Protein AF-A0A0G4LQF0-F1 (afdb_monomer_lite)

Foldseek 3Di:
DDDPQDPQDPPPPCCVCVVVVHGSRDGDDDDDPCPPVVVVVVVVVVVPDDDDDQPPCCPPPDQFQEEEEEELQQDAQPVAQDDQDDPPAFADGRHYHDDDAHDPPGDGDPDDQGNNNVCCVVNVVVPHDYHYDYHLVCLLVLNPVRDPDQGQAYEYEFEGHGHPPHDDPDQATPSPRQSNQVSSVVRYQHYHYDYHYPDHHDDPCPPPND

Sequence (210 aa):
MANPGFGPTYNYPDIYLTGAGLDPNNPPPARDVRANHADIVRKVAAAGTVLLKNTNNVLPLGKPKNVGVFGNGAADVTQGLTYTGDDSGPWGPNIGALSVGGGSGAGRHTRLISPLFALRGRIEDYRGRVQYLLDNHMMVEDDFTSIYPTPEVCLVFLKTWSREGTDRLAFENDWNSTVVVENVARRCNNTIVVTHSGGVNTMPWADNEN

pLDDT: mean 89.37, std 14.5, range [34.75, 98.88]

Radius of gyration: 19.93 Å; chains: 1; bounding box: 43×36×69 Å

Structure (mmCIF, N/CA/C/O backbone):
data_AF-A0A0G4LQF0-F1
#
_entry.id   AF-A0A0G4LQF0-F1
#
loop_
_atom_site.group_PDB
_atom_site.id
_atom_site.type_symbol
_atom_site.label_atom_id
_atom_site.label_alt_id
_atom_site.label_comp_id
_atom_site.label_asym_id
_atom_site.label_entity_id
_atom_site.label_seq_id
_atom_site.pdbx_PDB_ins_code
_atom_site.Cartn_x
_atom_site.Cartn_y
_atom_site.Cartn_z
_atom_site.occupancy
_atom_site.B_iso_or_equiv
_atom_site.auth_seq_id
_atom_site.auth_comp_id
_atom_site.auth_asym_id
_atom_site.auth_atom_id
_atom_site.pdbx_PDB_model_num
ATOM 1 N N . MET A 1 1 ? -3.372 -1.943 -48.215 1.00 38.69 1 MET A N 1
ATOM 2 C CA . MET A 1 1 ? -3.516 -2.390 -46.814 1.00 38.69 1 MET A CA 1
ATOM 3 C C . MET A 1 1 ? -2.559 -1.552 -45.993 1.00 38.69 1 MET A C 1
ATOM 5 O O . MET A 1 1 ? -1.369 -1.588 -46.272 1.00 38.69 1 MET A O 1
ATOM 9 N N . ALA A 1 2 ? -3.082 -0.691 -45.123 1.00 34.75 2 ALA A N 1
ATOM 10 C CA . ALA A 1 2 ? -2.268 0.220 -44.328 1.00 34.75 2 ALA A CA 1
ATOM 11 C C . ALA A 1 2 ? -1.478 -0.580 -43.285 1.00 34.75 2 ALA A C 1
ATOM 13 O O . ALA A 1 2 ? -2.053 -1.401 -42.573 1.00 34.75 2 ALA A O 1
ATOM 14 N N . ASN A 1 3 ? -0.167 -0.353 -43.238 1.00 35.94 3 ASN A N 1
ATOM 15 C CA . ASN A 1 3 ? 0.700 -0.822 -42.167 1.00 35.94 3 ASN A CA 1
ATOM 16 C C . ASN A 1 3 ? 0.166 -0.204 -40.861 1.00 35.94 3 ASN A C 1
ATOM 18 O O . ASN A 1 3 ? 0.080 1.028 -40.811 1.00 35.94 3 ASN A O 1
ATOM 22 N N . PRO A 1 4 ? -0.270 -0.981 -39.851 1.00 40.09 4 PRO A N 1
ATOM 23 C CA . PRO A 1 4 ? -0.677 -0.406 -38.583 1.00 40.09 4 PRO A CA 1
ATOM 24 C C . PRO A 1 4 ? 0.613 0.029 -37.896 1.00 40.09 4 PRO A C 1
ATOM 26 O O . PRO A 1 4 ? 1.214 -0.735 -37.148 1.00 40.09 4 PRO A O 1
ATOM 29 N N . GLY A 1 5 ? 1.091 1.225 -38.246 1.00 37.81 5 GLY A N 1
ATOM 30 C CA . GLY A 1 5 ? 2.245 1.834 -37.612 1.00 37.81 5 GLY A CA 1
ATOM 31 C C . GLY A 1 5 ? 2.014 1.784 -36.112 1.00 37.81 5 GLY A C 1
ATOM 32 O O . GLY A 1 5 ? 1.022 2.327 -35.619 1.00 37.81 5 GLY A O 1
ATOM 33 N N . PHE A 1 6 ? 2.880 1.061 -35.408 1.00 48.69 6 PHE A N 1
ATOM 34 C CA . PHE A 1 6 ? 2.915 1.108 -33.961 1.00 48.69 6 PHE A CA 1
ATOM 35 C C . PHE A 1 6 ? 3.097 2.580 -33.591 1.00 48.69 6 PHE A C 1
ATOM 37 O O . PHE A 1 6 ? 4.053 3.218 -34.029 1.00 48.69 6 PHE A O 1
ATOM 44 N N . GLY A 1 7 ? 2.115 3.148 -32.886 1.00 41.84 7 GLY A N 1
ATOM 45 C CA . GLY A 1 7 ? 2.216 4.522 -32.408 1.00 41.84 7 GLY A CA 1
ATOM 46 C C . GLY A 1 7 ? 3.489 4.679 -31.569 1.00 41.84 7 GLY A C 1
ATOM 47 O O . GLY A 1 7 ? 3.908 3.699 -30.944 1.00 41.84 7 GLY A O 1
ATOM 48 N N . PRO A 1 8 ? 4.109 5.872 -31.556 1.00 43.38 8 PRO A N 1
ATOM 49 C CA . PRO A 1 8 ? 5.314 6.116 -30.773 1.00 43.38 8 PRO A CA 1
ATOM 50 C C . PRO A 1 8 ? 5.092 5.631 -29.340 1.00 43.38 8 PRO A C 1
ATOM 52 O O . PRO A 1 8 ? 4.067 5.937 -28.722 1.00 43.38 8 PRO A O 1
ATOM 55 N N . THR A 1 9 ? 6.020 4.825 -28.820 1.00 49.66 9 THR A N 1
ATOM 56 C CA . THR A 1 9 ? 5.981 4.427 -27.414 1.00 49.66 9 THR A CA 1
ATOM 57 C C . THR A 1 9 ? 5.997 5.701 -26.587 1.00 49.66 9 THR A C 1
ATOM 59 O O . THR A 1 9 ? 6.944 6.470 -26.713 1.00 49.66 9 THR A O 1
ATOM 62 N N . TYR A 1 10 ? 4.949 5.939 -25.791 1.00 48.50 10 TYR A N 1
ATOM 63 C CA . TYR A 1 10 ? 4.832 7.096 -24.900 1.00 48.50 10 TYR A CA 1
ATOM 64 C C . TYR A 1 10 ? 6.152 7.310 -24.142 1.00 48.50 10 TYR A C 1
ATOM 66 O O . TYR A 1 10 ? 6.434 6.571 -23.203 1.00 48.50 10 TYR A O 1
ATOM 74 N N . ASN A 1 11 ? 6.961 8.270 -24.610 1.00 47.56 11 ASN A N 1
ATOM 75 C CA . ASN A 1 11 ? 8.213 8.763 -24.032 1.00 47.56 11 ASN A CA 1
ATOM 76 C C . ASN A 1 11 ? 9.051 7.733 -23.250 1.00 47.56 11 ASN A C 1
ATOM 78 O O . ASN A 1 11 ? 9.521 8.036 -22.155 1.00 47.56 11 ASN A O 1
ATOM 82 N N . TYR A 1 12 ? 9.289 6.532 -23.791 1.00 51.41 12 TYR A N 1
ATOM 83 C CA . TYR A 1 12 ? 10.502 5.827 -23.377 1.00 51.41 12 TYR A CA 1
ATOM 84 C C . TYR A 1 12 ? 11.641 6.609 -24.009 1.00 51.41 12 TYR A C 1
ATOM 86 O O . TYR A 1 12 ? 11.638 6.717 -25.232 1.00 51.41 12 TYR A O 1
ATOM 94 N N . PRO A 1 13 ? 12.553 7.218 -23.235 1.00 55.75 13 PRO A N 1
ATOM 95 C CA . PRO A 1 13 ? 13.542 8.069 -23.857 1.00 55.75 13 PRO A CA 1
ATOM 96 C C . PRO A 1 13 ? 14.349 7.199 -24.813 1.00 55.75 13 PRO A C 1
ATOM 98 O O . PRO A 1 13 ? 14.885 6.162 -24.410 1.00 55.75 13 PRO A O 1
ATOM 101 N N . ASP A 1 14 ? 14.373 7.609 -26.081 1.00 60.25 14 ASP A N 1
ATOM 102 C CA . ASP A 1 14 ? 14.979 6.890 -27.203 1.00 60.25 14 ASP A CA 1
ATOM 103 C C . ASP A 1 14 ? 16.384 6.376 -26.867 1.00 60.25 14 ASP A C 1
ATOM 105 O O . ASP A 1 14 ? 16.800 5.332 -27.361 1.00 60.25 14 ASP A O 1
ATOM 109 N N . ILE A 1 15 ? 17.087 7.058 -25.957 1.00 60.59 15 ILE A N 1
ATOM 110 C CA . ILE A 1 15 ? 18.386 6.679 -25.392 1.00 60.59 15 ILE A CA 1
ATOM 111 C C . ILE A 1 15 ? 18.436 5.266 -24.784 1.00 60.59 15 ILE A C 1
ATOM 113 O O . ILE A 1 15 ? 19.453 4.591 -24.909 1.00 60.59 15 ILE A O 1
ATOM 117 N N . TYR A 1 16 ? 17.365 4.777 -24.150 1.00 64.00 16 TYR A N 1
ATOM 118 C CA . TYR A 1 16 ? 17.361 3.442 -23.540 1.00 64.00 16 TYR A CA 1
ATOM 119 C C . TYR A 1 16 ? 17.107 2.345 -24.570 1.00 64.00 16 TYR A C 1
ATOM 121 O O . TYR A 1 16 ? 17.689 1.267 -24.476 1.00 64.00 16 TYR A O 1
ATOM 129 N N . LEU A 1 17 ? 16.256 2.616 -25.564 1.00 64.88 17 LEU A N 1
ATOM 130 C CA . LEU A 1 17 ? 16.020 1.689 -26.671 1.00 64.88 17 LEU A CA 1
ATOM 131 C C . LEU A 1 17 ? 17.256 1.627 -27.573 1.00 64.88 17 LEU A C 1
ATOM 133 O O . LEU A 1 17 ? 17.779 0.540 -27.800 1.00 64.88 17 LEU A O 1
ATOM 137 N N . THR A 1 18 ? 17.804 2.775 -27.970 1.00 67.56 18 THR A N 1
ATOM 138 C CA . THR A 1 18 ? 19.055 2.852 -28.743 1.00 67.56 18 THR A CA 1
ATOM 139 C C . THR A 1 18 ? 20.252 2.280 -27.982 1.00 67.56 18 THR A C 1
ATOM 141 O O . THR A 1 18 ? 21.034 1.537 -28.570 1.00 67.56 18 THR A O 1
ATOM 144 N N . GLY A 1 19 ? 20.372 2.531 -26.673 1.00 67.88 19 GLY A N 1
ATOM 145 C CA . GLY A 1 19 ? 21.409 1.934 -25.823 1.00 67.88 19 GLY A CA 1
ATOM 146 C C . GLY A 1 19 ? 21.310 0.407 -25.718 1.00 67.88 19 GLY A C 1
ATOM 147 O O . GLY A 1 19 ? 22.324 -0.266 -25.554 1.00 67.88 19 GLY A O 1
ATOM 148 N N . ALA A 1 20 ? 20.107 -0.148 -25.886 1.00 70.44 20 ALA A N 1
ATOM 149 C CA . ALA A 1 20 ? 19.859 -1.585 -25.998 1.00 70.44 20 ALA A CA 1
ATOM 150 C C . ALA A 1 20 ? 19.936 -2.117 -27.448 1.00 70.44 20 ALA A C 1
ATOM 152 O O . ALA A 1 20 ? 19.632 -3.286 -27.685 1.00 70.44 20 ALA A O 1
ATOM 153 N N . GLY A 1 21 ? 20.322 -1.283 -28.423 1.00 75.81 21 GLY A N 1
ATOM 154 C CA . GLY A 1 21 ? 20.402 -1.642 -29.843 1.00 75.81 21 GLY A CA 1
ATOM 155 C C . GLY A 1 21 ? 19.047 -1.770 -30.553 1.00 75.81 21 GLY A C 1
ATOM 156 O O . GLY A 1 21 ? 18.966 -2.425 -31.591 1.00 75.81 21 GLY A O 1
ATOM 157 N N . LEU A 1 22 ? 17.983 -1.185 -30.000 1.00 78.19 22 LEU A N 1
ATOM 158 C CA . LEU A 1 22 ? 16.622 -1.209 -30.543 1.00 78.19 22 LEU A CA 1
ATOM 159 C C . LEU A 1 22 ? 16.281 0.109 -31.251 1.00 78.19 22 LEU A C 1
ATOM 161 O O . LEU A 1 22 ? 16.673 1.182 -30.796 1.00 78.19 22 LEU A O 1
ATOM 165 N N . ASP A 1 23 ? 15.509 0.022 -32.339 1.00 78.81 23 ASP A N 1
ATOM 166 C CA . ASP A 1 23 ? 14.939 1.184 -33.033 1.00 78.81 23 ASP A CA 1
ATOM 167 C C . ASP A 1 23 ? 13.714 1.710 -32.256 1.00 78.81 23 ASP A C 1
ATOM 169 O O . ASP A 1 23 ? 12.708 0.996 -32.165 1.00 78.81 23 ASP A O 1
ATOM 173 N N . PRO A 1 24 ? 13.751 2.940 -31.710 1.00 73.69 24 PRO A N 1
ATOM 174 C CA . PRO A 1 24 ? 12.618 3.522 -30.990 1.00 73.69 24 PRO A CA 1
ATOM 175 C C . PRO A 1 24 ? 11.373 3.733 -31.858 1.00 73.69 24 PRO A C 1
ATOM 177 O O . PRO A 1 24 ? 10.254 3.717 -31.348 1.00 73.69 24 PRO A O 1
ATOM 180 N N . ASN A 1 25 ? 11.552 3.894 -33.173 1.00 76.31 25 ASN A N 1
ATOM 181 C CA . ASN A 1 25 ? 10.458 4.101 -34.122 1.00 76.31 25 ASN A CA 1
ATOM 182 C C . ASN A 1 25 ? 9.864 2.782 -34.632 1.00 76.31 25 ASN A C 1
ATOM 184 O O . ASN A 1 25 ? 8.800 2.781 -35.252 1.00 76.31 25 ASN A O 1
ATOM 188 N N . ASN A 1 26 ? 10.541 1.661 -34.382 1.00 77.88 26 ASN A N 1
ATOM 189 C CA . ASN A 1 26 ? 10.093 0.330 -34.767 1.00 77.88 26 ASN A CA 1
ATOM 190 C C . ASN A 1 26 ? 10.459 -0.701 -33.685 1.00 77.88 26 ASN A C 1
ATOM 192 O O . ASN A 1 26 ? 11.272 -1.603 -33.925 1.00 77.88 26 ASN A O 1
ATOM 196 N N . PRO A 1 27 ? 9.890 -0.570 -32.472 1.00 73.06 27 PRO A N 1
ATOM 197 C CA . PRO A 1 27 ? 10.200 -1.484 -31.389 1.00 73.06 27 PRO A CA 1
ATOM 198 C C . PRO A 1 27 ? 9.724 -2.902 -31.742 1.00 73.06 27 PRO A C 1
ATOM 200 O O . PRO A 1 27 ? 8.656 -3.069 -32.344 1.00 73.06 27 PRO A O 1
ATOM 203 N N . PRO A 1 28 ? 10.474 -3.951 -31.355 1.00 74.44 28 PRO A N 1
ATOM 204 C CA . PRO A 1 28 ? 10.036 -5.319 -31.580 1.00 74.44 28 PRO A CA 1
ATOM 205 C C . PRO A 1 28 ? 8.699 -5.576 -30.865 1.00 74.44 28 PRO A C 1
ATOM 207 O O . PRO A 1 28 ? 8.466 -5.051 -29.770 1.00 74.44 28 PRO A O 1
ATOM 210 N N . PRO A 1 29 ? 7.814 -6.408 -31.443 1.00 78.62 29 PRO A N 1
ATOM 211 C CA . PRO A 1 29 ? 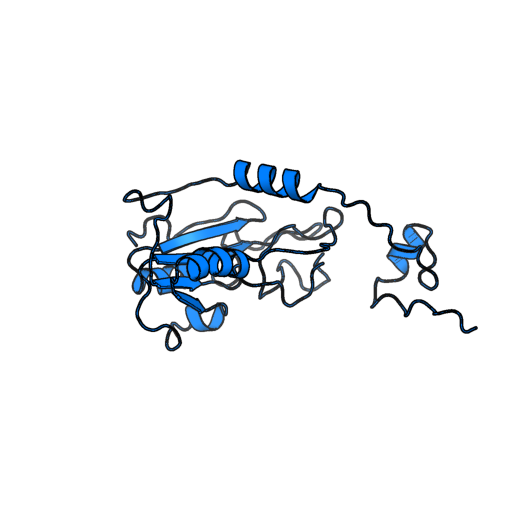6.527 -6.701 -30.834 1.00 78.62 29 PRO A CA 1
ATOM 212 C C . PRO A 1 29 ? 6.714 -7.387 -29.476 1.00 78.62 29 PRO A C 1
ATOM 214 O O . PRO A 1 29 ? 7.536 -8.295 -29.320 1.00 78.62 29 PRO A O 1
ATOM 217 N N . ALA A 1 30 ? 5.912 -6.983 -28.490 1.00 79.12 30 ALA A N 1
ATOM 218 C CA . ALA A 1 30 ? 5.914 -7.621 -27.181 1.00 79.12 30 ALA A CA 1
ATOM 219 C C . ALA A 1 30 ? 5.429 -9.077 -27.298 1.00 79.12 30 ALA A C 1
ATOM 221 O O . ALA A 1 30 ? 4.304 -9.338 -27.726 1.00 79.12 30 ALA A O 1
ATOM 222 N N . ARG A 1 31 ? 6.272 -10.034 -26.894 1.00 88.19 31 ARG A N 1
ATOM 223 C CA . ARG A 1 31 ? 5.914 -11.456 -26.816 1.00 88.19 31 ARG A CA 1
ATOM 224 C C . ARG A 1 31 ? 5.427 -11.795 -25.412 1.00 88.19 31 ARG A C 1
ATOM 226 O O . ARG A 1 31 ? 6.121 -11.526 -24.434 1.00 88.19 31 ARG A O 1
ATOM 233 N N . ASP A 1 32 ? 4.267 -12.437 -25.313 1.00 90.38 32 ASP A N 1
ATOM 234 C CA . ASP A 1 32 ? 3.780 -12.933 -24.028 1.00 90.38 32 ASP A CA 1
ATOM 235 C C . ASP A 1 32 ? 4.597 -14.151 -23.568 1.00 90.38 32 ASP A C 1
ATOM 237 O O . ASP A 1 32 ? 4.596 -15.201 -24.211 1.00 90.38 32 ASP A O 1
ATOM 241 N N . VAL A 1 33 ? 5.305 -13.990 -22.449 1.00 93.81 33 VAL A N 1
ATOM 242 C CA . VAL A 1 33 ? 6.140 -15.020 -21.807 1.00 93.81 33 VAL A CA 1
ATOM 243 C C . VAL A 1 33 ? 5.679 -15.333 -20.379 1.00 93.81 33 VAL A C 1
ATOM 245 O O . VAL A 1 33 ? 6.428 -15.897 -19.584 1.00 93.81 33 VAL A O 1
ATOM 248 N N . ARG A 1 34 ? 4.459 -14.927 -20.010 1.00 93.62 34 ARG A N 1
ATOM 249 C CA . ARG A 1 34 ? 4.001 -14.962 -18.612 1.00 93.62 34 ARG A CA 1
ATOM 250 C C . ARG A 1 34 ? 3.604 -16.349 -18.123 1.00 93.62 34 ARG A C 1
ATOM 252 O O . ARG A 1 34 ? 3.726 -16.596 -16.926 1.00 93.62 34 ARG A O 1
ATOM 259 N N . ALA A 1 35 ? 3.120 -17.218 -19.015 1.00 96.12 35 ALA A N 1
ATOM 260 C CA . ALA A 1 35 ? 2.589 -18.543 -18.678 1.00 96.12 35 ALA A CA 1
ATOM 261 C C . ALA A 1 35 ? 1.777 -18.512 -17.358 1.00 96.12 35 ALA A C 1
ATOM 263 O O . ALA A 1 35 ? 0.898 -17.666 -17.197 1.00 96.12 35 ALA A O 1
ATOM 264 N N . ASN A 1 36 ? 2.096 -19.379 -16.396 1.00 96.81 36 ASN A N 1
ATOM 265 C CA . ASN A 1 36 ? 1.508 -19.405 -15.054 1.00 96.81 36 ASN A CA 1
ATOM 266 C C . ASN A 1 36 ? 2.428 -18.802 -13.970 1.00 96.81 36 ASN A C 1
ATOM 268 O O . ASN A 1 36 ? 2.294 -19.127 -12.790 1.00 96.81 36 ASN A O 1
ATOM 272 N N . HIS A 1 37 ? 3.354 -17.900 -14.323 1.00 97.19 37 HIS A N 1
ATOM 273 C CA . HIS A 1 37 ? 4.294 -17.309 -13.356 1.00 97.19 37 HIS A CA 1
ATOM 274 C C . HIS A 1 37 ? 3.601 -16.517 -12.228 1.00 97.19 37 HIS A C 1
ATOM 276 O O . HIS A 1 37 ? 4.182 -16.321 -11.162 1.00 97.19 37 HIS A O 1
ATOM 282 N N . ALA A 1 38 ? 2.341 -16.107 -12.410 1.00 96.56 38 ALA A N 1
ATOM 283 C CA . ALA A 1 38 ? 1.545 -15.491 -11.349 1.00 96.56 38 ALA A CA 1
ATOM 284 C C . ALA A 1 38 ? 1.395 -16.400 -10.110 1.00 96.56 38 ALA A C 1
ATOM 286 O O . ALA A 1 38 ? 1.380 -15.898 -8.984 1.00 96.56 38 ALA A O 1
ATOM 287 N N . ASP A 1 39 ? 1.352 -17.725 -10.295 1.00 97.50 39 ASP A N 1
ATOM 288 C CA . ASP A 1 39 ? 1.186 -18.684 -9.199 1.00 97.50 39 ASP A CA 1
ATOM 289 C C . ASP A 1 39 ? 2.404 -18.692 -8.272 1.00 97.50 39 ASP A C 1
ATOM 291 O O . ASP A 1 39 ? 2.263 -18.675 -7.046 1.00 97.50 39 ASP A O 1
ATOM 295 N N . ILE A 1 40 ? 3.613 -18.696 -8.844 1.00 97.75 40 ILE A N 1
ATOM 296 C CA . ILE A 1 40 ? 4.847 -18.669 -8.053 1.00 97.75 40 ILE A CA 1
ATOM 297 C C . ILE A 1 40 ? 5.052 -17.302 -7.398 1.00 97.75 40 ILE A C 1
ATOM 299 O O . ILE A 1 40 ? 5.379 -17.254 -6.215 1.00 97.75 40 ILE A O 1
ATOM 303 N N . VAL A 1 41 ? 4.755 -16.203 -8.104 1.00 96.62 41 VAL A N 1
ATOM 304 C CA . VAL A 1 41 ? 4.800 -14.844 -7.536 1.00 96.62 41 VAL A CA 1
ATOM 305 C C . VAL A 1 41 ? 3.892 -14.748 -6.310 1.00 96.62 41 VAL A C 1
ATOM 307 O O . VAL A 1 41 ? 4.319 -14.277 -5.256 1.00 96.62 41 VAL A O 1
ATOM 310 N N . ARG A 1 42 ? 2.657 -15.264 -6.398 1.00 97.19 42 ARG A N 1
ATOM 311 C CA . ARG A 1 42 ? 1.715 -15.250 -5.273 1.00 97.19 42 ARG A CA 1
ATOM 312 C C . ARG A 1 42 ? 2.206 -16.081 -4.088 1.00 97.19 42 ARG A C 1
ATOM 314 O O . ARG A 1 42 ? 2.060 -15.632 -2.950 1.00 97.19 42 ARG A O 1
ATOM 321 N N . LYS A 1 43 ? 2.771 -17.267 -4.344 1.00 98.25 43 LYS A N 1
ATOM 322 C CA . LYS A 1 43 ? 3.320 -18.159 -3.306 1.00 98.25 43 LYS A CA 1
ATOM 323 C C . LYS A 1 43 ? 4.506 -17.525 -2.582 1.00 98.25 43 LYS A C 1
ATOM 325 O O . LYS A 1 43 ? 4.518 -17.517 -1.356 1.00 98.25 43 LYS A O 1
ATOM 330 N N . VAL A 1 44 ? 5.457 -16.957 -3.325 1.00 97.94 44 VAL A N 1
ATOM 331 C CA . VAL A 1 44 ? 6.637 -16.291 -2.751 1.00 97.94 44 VAL A CA 1
ATOM 332 C C . VAL A 1 44 ? 6.222 -15.069 -1.933 1.00 97.94 44 VAL A C 1
ATOM 334 O O . VAL A 1 44 ? 6.655 -14.937 -0.794 1.00 97.94 44 VAL A O 1
ATOM 337 N N . ALA A 1 45 ? 5.321 -14.227 -2.449 1.00 96.12 45 ALA A N 1
ATOM 338 C CA . ALA A 1 45 ? 4.833 -13.059 -1.714 1.00 96.12 45 ALA A CA 1
ATOM 339 C C . ALA A 1 45 ? 4.113 -13.442 -0.406 1.00 96.12 45 ALA A C 1
ATOM 341 O O . ALA A 1 45 ? 4.321 -12.810 0.628 1.00 96.12 45 ALA A O 1
ATOM 342 N N . ALA A 1 46 ? 3.292 -14.499 -0.430 1.00 97.25 46 ALA A N 1
ATOM 343 C CA . ALA A 1 46 ? 2.632 -15.002 0.774 1.00 97.25 46 ALA A CA 1
ATOM 344 C C . ALA A 1 46 ? 3.638 -15.542 1.806 1.00 97.25 46 ALA A C 1
ATOM 346 O O . ALA A 1 46 ? 3.492 -15.258 2.989 1.00 97.25 46 ALA A O 1
ATOM 347 N N . ALA A 1 47 ? 4.661 -16.279 1.362 1.00 98.12 47 ALA A N 1
ATOM 348 C CA . ALA A 1 47 ? 5.690 -16.837 2.240 1.00 98.12 47 ALA A CA 1
ATOM 349 C C . ALA A 1 47 ? 6.676 -15.784 2.780 1.00 98.12 47 ALA A C 1
ATOM 351 O O . ALA A 1 47 ? 7.244 -15.978 3.848 1.00 98.12 47 ALA A O 1
ATOM 352 N N . GLY A 1 48 ? 6.884 -14.683 2.051 1.00 96.75 48 GLY A N 1
ATOM 353 C CA . GLY A 1 48 ? 7.785 -13.595 2.439 1.00 96.75 48 GLY A CA 1
ATOM 354 C C . GLY A 1 48 ? 7.153 -12.516 3.323 1.00 96.75 48 GLY A C 1
ATOM 355 O O . GLY A 1 48 ? 7.859 -11.621 3.777 1.00 96.75 48 GLY A O 1
ATOM 356 N N . THR A 1 49 ? 5.840 -12.567 3.567 1.00 97.31 49 THR A N 1
ATOM 357 C CA . THR A 1 49 ? 5.170 -11.609 4.459 1.00 97.31 49 THR A CA 1
ATOM 358 C C . THR A 1 49 ? 5.486 -11.944 5.917 1.00 97.31 49 THR A C 1
ATOM 360 O O . THR A 1 49 ? 5.322 -13.087 6.340 1.00 97.31 49 THR A O 1
ATOM 363 N N . VAL A 1 50 ? 5.902 -10.946 6.701 1.00 97.56 50 VAL A N 1
ATOM 364 C CA . VAL A 1 50 ? 6.312 -11.123 8.103 1.00 97.56 50 VAL A CA 1
ATOM 365 C C . VAL A 1 50 ? 5.285 -10.494 9.043 1.00 97.56 50 VAL A C 1
ATOM 367 O O . VAL A 1 50 ? 4.934 -9.326 8.896 1.00 97.56 50 VAL A O 1
ATOM 370 N N . LEU A 1 51 ? 4.822 -11.263 10.032 1.00 98.12 51 LEU A N 1
ATOM 371 C CA . LEU A 1 51 ? 3.948 -10.780 11.102 1.00 98.12 51 LEU A CA 1
ATOM 372 C C . LEU A 1 51 ? 4.794 -10.333 12.300 1.00 98.12 51 LEU A C 1
ATOM 374 O O . LEU A 1 51 ? 5.401 -11.169 12.963 1.00 98.12 51 LEU A O 1
ATOM 378 N N . LEU A 1 52 ? 4.827 -9.025 12.569 1.00 97.44 52 LEU A N 1
ATOM 379 C CA . LEU A 1 52 ? 5.652 -8.446 13.640 1.00 97.44 52 LEU A CA 1
ATOM 380 C C . LEU A 1 52 ? 4.928 -8.369 14.992 1.00 97.44 52 LEU A C 1
ATOM 382 O O . LEU A 1 52 ? 5.531 -8.640 16.026 1.00 97.44 52 LEU A O 1
ATOM 386 N N . LYS A 1 53 ? 3.636 -8.018 14.993 1.00 97.25 53 LYS A N 1
ATOM 387 C CA . LYS A 1 53 ? 2.798 -7.879 16.195 1.00 97.25 53 LYS A CA 1
ATOM 388 C C . LYS A 1 53 ? 1.409 -8.452 15.916 1.00 97.25 53 LYS A C 1
ATOM 390 O O . LYS A 1 53 ? 0.856 -8.235 14.841 1.00 97.25 53 LYS A O 1
ATOM 395 N N . ASN A 1 54 ? 0.852 -9.183 16.880 1.00 97.12 54 ASN A N 1
ATOM 396 C CA . ASN A 1 54 ? -0.524 -9.686 16.840 1.00 97.12 54 ASN A CA 1
ATOM 397 C C . ASN A 1 54 ? -1.087 -9.762 18.262 1.00 97.12 54 ASN A C 1
ATOM 399 O O . ASN A 1 54 ? -1.002 -10.795 18.926 1.00 97.12 54 ASN A O 1
ATOM 403 N N . THR A 1 55 ? -1.620 -8.645 18.746 1.00 94.81 55 THR A N 1
ATOM 404 C CA . THR A 1 55 ? -2.276 -8.583 20.056 1.00 94.81 55 THR A CA 1
ATOM 405 C C . THR A 1 55 ? -3.703 -9.120 19.942 1.00 94.81 55 THR A C 1
ATOM 407 O O . THR A 1 55 ? -4.336 -8.993 18.897 1.00 94.81 55 THR A O 1
ATOM 410 N N . ASN A 1 56 ? -4.219 -9.746 21.004 1.00 92.06 56 ASN A N 1
ATOM 411 C CA . ASN A 1 56 ? -5.597 -10.256 21.082 1.00 92.06 56 ASN A CA 1
ATOM 412 C C . ASN A 1 56 ? -5.997 -11.269 19.989 1.00 92.06 56 ASN A C 1
ATOM 414 O O . ASN A 1 56 ? -7.184 -11.517 19.795 1.00 92.06 56 ASN A O 1
ATOM 418 N N . ASN A 1 57 ? -5.028 -11.885 19.301 1.00 94.25 57 ASN A N 1
ATOM 419 C CA . ASN A 1 57 ? -5.264 -12.830 18.202 1.00 94.25 57 ASN A CA 1
ATOM 420 C C . ASN A 1 57 ? -6.187 -12.268 17.104 1.00 94.25 57 ASN A C 1
ATOM 422 O O . ASN A 1 57 ? -7.020 -12.990 16.556 1.00 94.25 57 ASN A O 1
ATOM 426 N N . VAL A 1 58 ? -6.043 -10.978 16.782 1.00 93.94 58 VAL A N 1
ATOM 427 C CA . VAL A 1 58 ? -6.812 -10.313 15.715 1.00 93.94 58 VAL A CA 1
ATOM 428 C C . VAL A 1 58 ? -6.597 -11.000 14.364 1.00 93.94 58 VAL A C 1
ATOM 430 O O . VAL A 1 58 ? -7.529 -11.120 13.564 1.00 93.94 58 VAL A O 1
ATOM 433 N N . LEU A 1 59 ? -5.367 -11.452 14.103 1.00 96.62 59 LEU A N 1
ATOM 434 C CA . LEU A 1 59 ? -5.031 -12.252 12.931 1.00 96.62 59 LEU A CA 1
ATOM 435 C C . LEU A 1 59 ? -4.969 -13.751 13.279 1.00 96.62 59 LEU A C 1
ATOM 437 O O . LEU A 1 59 ? -4.382 -14.101 14.308 1.00 96.62 59 LEU A O 1
ATOM 441 N N . PRO A 1 60 ? -5.496 -14.643 12.411 1.00 96.81 60 PRO A N 1
ATOM 442 C CA . PRO A 1 60 ? -6.112 -14.364 11.107 1.00 96.81 60 PRO A CA 1
ATOM 443 C C . PRO A 1 60 ? -7.498 -13.710 11.217 1.00 96.81 60 PRO A C 1
ATOM 445 O O . PRO A 1 60 ? -8.281 -14.035 12.104 1.00 96.81 60 PRO A O 1
ATOM 448 N N . LEU A 1 61 ? -7.826 -12.831 10.262 1.00 95.56 61 LEU A N 1
ATOM 449 C CA . LEU A 1 61 ? -9.140 -12.187 10.220 1.00 95.56 61 LEU A CA 1
ATOM 450 C C . LEU A 1 61 ? -10.261 -13.222 10.073 1.00 95.56 61 LEU A C 1
ATOM 452 O O . LEU A 1 61 ? -10.204 -14.098 9.207 1.00 95.56 61 LEU A O 1
ATOM 456 N N . GLY A 1 62 ? -11.310 -13.062 10.883 1.00 94.50 62 GLY A N 1
ATOM 457 C CA . GLY A 1 62 ? -12.568 -13.790 10.742 1.00 94.50 62 GLY A CA 1
ATOM 458 C C . GLY A 1 62 ? -13.379 -13.320 9.525 1.00 94.50 62 GLY A C 1
ATOM 459 O O . GLY A 1 62 ? -12.907 -13.314 8.389 1.00 94.50 62 GLY A O 1
ATOM 460 N N . LYS A 1 63 ? -14.637 -12.926 9.748 1.00 96.94 63 LYS A N 1
ATOM 461 C CA . LYS A 1 63 ? -15.519 -12.365 8.705 1.00 96.94 63 LYS A CA 1
ATOM 462 C C . LYS A 1 63 ? -16.152 -11.041 9.162 1.00 96.94 63 LYS A C 1
ATOM 464 O O . LYS A 1 63 ? -17.383 -10.990 9.268 1.00 96.94 63 LYS A O 1
ATOM 469 N N . PRO A 1 64 ? -15.335 -10.017 9.480 1.00 97.00 64 PRO A N 1
ATOM 470 C CA . PRO A 1 64 ? -15.840 -8.722 9.935 1.00 97.00 64 PRO A CA 1
ATOM 471 C C . PRO A 1 64 ? -16.813 -8.130 8.915 1.00 97.00 64 PRO A C 1
ATOM 473 O O . PRO A 1 64 ? -16.582 -8.211 7.709 1.00 97.00 64 PRO A O 1
ATOM 476 N N . LYS A 1 65 ? -17.927 -7.560 9.374 1.00 97.81 65 LYS A N 1
ATOM 477 C CA . LYS A 1 65 ? -18.979 -7.052 8.479 1.00 97.81 65 LYS A CA 1
ATOM 478 C C . LYS A 1 65 ? -18.743 -5.622 8.035 1.00 97.81 65 LYS A C 1
ATOM 480 O O . LYS A 1 65 ? -19.281 -5.240 6.998 1.00 97.81 65 LYS A O 1
ATOM 485 N N . ASN A 1 66 ? -17.922 -4.867 8.753 1.00 98.06 66 ASN A N 1
ATOM 486 C CA . ASN A 1 66 ? -17.536 -3.514 8.386 1.00 98.06 66 ASN A CA 1
ATOM 487 C C . ASN A 1 66 ? -16.021 -3.339 8.520 1.00 98.06 66 ASN A C 1
ATOM 489 O O . ASN A 1 66 ? -15.494 -3.347 9.629 1.00 98.06 66 ASN A O 1
ATOM 493 N N . VAL A 1 67 ? -15.325 -3.178 7.398 1.00 98.62 67 VAL A N 1
ATOM 494 C CA . VAL A 1 67 ? -13.864 -3.056 7.349 1.00 98.62 67 VAL A CA 1
ATOM 495 C C . VAL A 1 67 ? -13.476 -1.708 6.761 1.00 98.62 67 VAL A C 1
ATOM 497 O O . VAL A 1 67 ? -13.984 -1.317 5.713 1.00 98.62 67 VAL A O 1
ATOM 500 N N . GLY A 1 68 ? -12.563 -1.009 7.427 1.00 98.62 68 GLY A N 1
ATOM 501 C CA . GLY A 1 68 ? -11.966 0.226 6.941 1.00 98.62 68 GLY A CA 1
ATOM 502 C C . GLY A 1 68 ? -10.605 -0.049 6.321 1.00 98.62 68 GLY A C 1
ATOM 503 O O . GLY A 1 68 ? -9.807 -0.787 6.892 1.00 98.62 68 GLY A O 1
ATOM 504 N N . VAL A 1 69 ? -10.334 0.536 5.160 1.00 98.81 69 VAL A N 1
ATOM 505 C CA . VAL A 1 69 ? -9.041 0.462 4.479 1.00 98.81 69 VAL A CA 1
ATOM 506 C C . VAL A 1 69 ? -8.491 1.870 4.321 1.00 98.81 69 VAL A C 1
ATOM 508 O O . VAL A 1 69 ? -9.071 2.711 3.639 1.00 98.81 69 VAL A O 1
ATOM 511 N N . PHE A 1 70 ? -7.364 2.124 4.962 1.00 98.88 70 PHE A N 1
ATOM 512 C CA . PHE A 1 70 ? -6.765 3.440 5.087 1.00 98.88 70 PHE A CA 1
ATOM 513 C C . PHE A 1 70 ? -5.375 3.454 4.469 1.00 98.88 70 PHE A C 1
ATOM 515 O O . PHE A 1 70 ? -4.695 2.429 4.397 1.00 98.88 70 PHE A O 1
ATOM 522 N N . GLY A 1 71 ? -4.939 4.638 4.065 1.00 98.56 71 GLY A N 1
ATOM 523 C CA . GLY A 1 71 ? -3.586 4.870 3.581 1.00 98.56 71 GLY A CA 1
ATOM 524 C C . GLY A 1 71 ? -3.470 4.812 2.063 1.00 98.56 71 GLY A C 1
ATOM 525 O O . GLY A 1 71 ? -4.012 3.934 1.383 1.00 98.56 71 GLY A O 1
ATOM 526 N N . ASN A 1 72 ? -2.681 5.735 1.524 1.00 97.69 72 ASN A N 1
ATOM 527 C CA . ASN A 1 72 ? -2.413 5.850 0.095 1.00 97.69 72 ASN A CA 1
ATOM 528 C C . ASN A 1 72 ? -1.678 4.637 -0.506 1.00 97.69 72 ASN A C 1
ATOM 530 O O . ASN A 1 72 ? -1.580 4.518 -1.729 1.00 97.69 72 ASN A O 1
ATOM 534 N N . GLY A 1 73 ? -1.145 3.735 0.324 1.00 97.38 73 GLY A N 1
ATOM 535 C CA . GLY A 1 73 ? -0.535 2.470 -0.086 1.00 97.38 73 GLY A CA 1
ATOM 536 C C . GLY A 1 73 ? -1.537 1.366 -0.437 1.00 97.38 73 GLY A C 1
ATOM 537 O O . GLY A 1 73 ? -1.123 0.323 -0.940 1.00 97.38 73 GLY A O 1
ATOM 538 N N . ALA A 1 74 ? -2.835 1.554 -0.175 1.00 98.56 74 ALA A N 1
ATOM 539 C CA . ALA A 1 74 ? -3.839 0.514 -0.404 1.00 98.56 74 ALA A CA 1
ATOM 540 C C . ALA A 1 74 ? -4.400 0.489 -1.833 1.00 98.56 74 ALA A C 1
ATOM 542 O O . ALA A 1 74 ? -4.986 -0.516 -2.230 1.00 98.56 74 ALA A O 1
ATOM 543 N N . ALA A 1 75 ? -4.277 1.588 -2.579 1.00 97.44 75 ALA A N 1
ATOM 544 C CA . ALA A 1 75 ? -4.940 1.791 -3.866 1.00 97.44 75 ALA A CA 1
ATOM 545 C C . ALA A 1 75 ? -4.178 1.177 -5.053 1.00 97.44 75 ALA A C 1
ATOM 547 O O . ALA A 1 75 ? -3.009 0.795 -4.939 1.00 97.44 75 ALA A O 1
ATOM 548 N N . ASP A 1 76 ? -4.823 1.143 -6.221 1.00 95.88 76 ASP A N 1
ATOM 549 C CA . ASP A 1 76 ? -4.108 0.986 -7.489 1.00 95.88 76 ASP A CA 1
ATOM 550 C C . ASP A 1 76 ? -3.207 2.208 -7.729 1.00 95.88 76 ASP A C 1
ATOM 552 O O . ASP A 1 76 ? -3.533 3.331 -7.340 1.00 95.88 76 ASP A O 1
ATOM 556 N N . VAL A 1 77 ? -2.049 1.983 -8.352 1.00 92.00 77 VAL A N 1
ATOM 557 C CA . VAL A 1 77 ? -1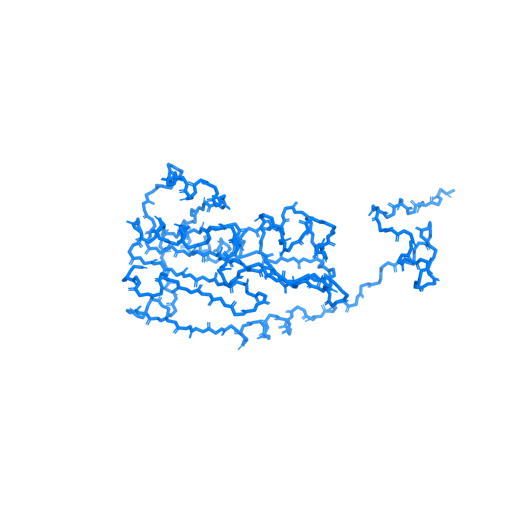.085 3.051 -8.636 1.00 92.00 77 VAL A CA 1
ATOM 558 C C . VAL A 1 77 ? -1.625 4.012 -9.689 1.00 92.00 77 VAL A C 1
ATOM 560 O O . VAL A 1 77 ? -1.946 3.617 -10.809 1.00 92.00 77 VAL A O 1
ATOM 563 N N . THR A 1 78 ? -1.715 5.295 -9.339 1.00 92.06 78 THR A N 1
ATOM 564 C CA . THR A 1 78 ? -2.320 6.317 -10.210 1.00 92.06 78 THR A CA 1
ATOM 565 C C . THR A 1 78 ? -1.352 6.874 -11.251 1.00 92.06 78 THR A C 1
ATOM 567 O O . THR A 1 78 ? -1.784 7.455 -12.240 1.00 92.06 78 THR A O 1
ATOM 570 N N . GLN A 1 79 ? -0.048 6.659 -11.064 1.00 87.56 79 GLN A N 1
ATOM 571 C CA . GLN A 1 79 ? 1.015 7.112 -11.970 1.00 87.56 79 GLN A CA 1
ATOM 572 C C . GLN A 1 79 ? 1.441 6.045 -12.995 1.00 87.56 79 GLN A C 1
ATOM 574 O O . GLN A 1 79 ? 2.420 6.222 -13.712 1.00 87.56 79 GLN A O 1
ATOM 579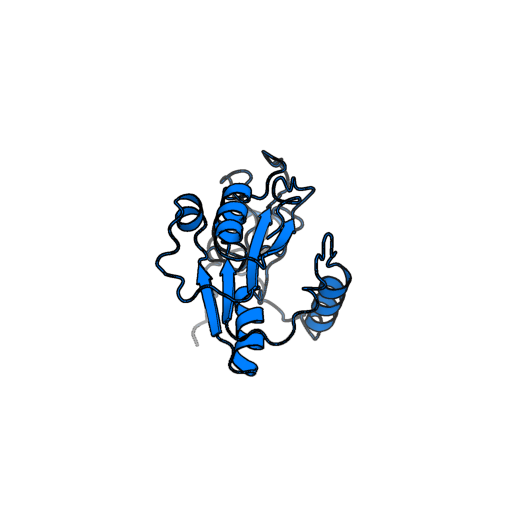 N N . GLY A 1 80 ? 0.689 4.944 -13.092 1.00 85.06 80 GLY A N 1
ATOM 580 C CA . GLY A 1 80 ? 0.920 3.876 -14.062 1.00 85.06 80 GLY A CA 1
ATOM 581 C C . GLY A 1 80 ? 1.630 2.648 -13.489 1.00 85.06 80 GLY A C 1
ATOM 582 O O . GLY A 1 80 ? 2.290 2.681 -12.456 1.00 85.06 80 GLY A O 1
ATOM 583 N N . LEU A 1 81 ? 1.485 1.523 -14.195 1.00 85.62 81 LEU A N 1
ATOM 584 C CA . LEU A 1 81 ? 1.967 0.194 -13.782 1.00 85.62 81 LEU A CA 1
ATOM 585 C C . LEU A 1 81 ? 3.496 0.029 -13.803 1.00 85.62 81 LEU A C 1
ATOM 587 O O . LEU A 1 81 ? 4.024 -1.039 -13.480 1.00 85.62 81 LEU A O 1
ATOM 591 N N . THR A 1 82 ? 4.210 1.062 -14.234 1.00 80.75 82 THR A N 1
ATOM 592 C CA . THR A 1 82 ? 5.666 1.131 -14.209 1.00 80.75 82 THR A CA 1
ATOM 593 C C . THR A 1 82 ? 6.046 2.494 -13.670 1.00 80.75 82 THR A C 1
ATOM 595 O O . THR A 1 82 ? 5.792 3.501 -14.322 1.00 80.75 82 THR A O 1
ATOM 598 N N . TYR A 1 83 ? 6.668 2.502 -12.498 1.00 80.12 83 TYR A N 1
ATOM 599 C CA . TYR A 1 83 ? 7.264 3.690 -11.913 1.00 80.12 83 TYR A CA 1
ATOM 600 C C . TYR A 1 83 ? 8.687 3.336 -11.495 1.00 80.12 83 TYR A C 1
ATOM 602 O O . TYR A 1 83 ? 8.893 2.586 -10.544 1.00 80.12 83 TYR A O 1
ATOM 610 N N . THR A 1 84 ? 9.670 3.821 -12.250 1.00 78.12 84 THR A N 1
ATOM 611 C CA . THR A 1 84 ? 11.097 3.569 -11.989 1.00 78.12 84 THR A CA 1
ATOM 612 C C . THR A 1 84 ? 11.772 4.731 -11.268 1.00 78.12 84 THR A C 1
ATOM 614 O O . THR A 1 84 ? 12.953 4.630 -10.940 1.00 78.12 84 THR A O 1
ATOM 617 N N . GLY A 1 85 ? 11.025 5.809 -11.010 1.00 71.94 85 GLY A N 1
ATOM 618 C CA . GLY A 1 85 ? 11.569 7.103 -10.626 1.00 71.94 85 GLY A CA 1
ATOM 619 C C . GLY A 1 85 ? 12.021 7.932 -11.820 1.00 71.94 85 GLY A C 1
ATOM 620 O O . GLY A 1 85 ? 12.519 7.387 -12.803 1.00 71.94 85 GLY A O 1
ATOM 621 N N . ASP A 1 86 ? 11.882 9.243 -11.693 1.00 65.44 86 ASP A N 1
ATOM 622 C CA . ASP A 1 86 ? 12.481 10.280 -12.536 1.00 65.44 86 ASP A CA 1
ATOM 623 C C . ASP A 1 86 ? 13.331 11.212 -11.642 1.00 65.44 86 ASP A C 1
ATOM 625 O O . ASP A 1 86 ? 13.789 10.798 -10.573 1.00 65.44 86 ASP A O 1
ATOM 629 N N . ASP A 1 87 ? 13.567 12.457 -12.045 1.00 61.34 87 ASP A N 1
ATOM 630 C CA . ASP A 1 87 ? 14.269 13.448 -11.221 1.00 61.34 87 ASP A CA 1
ATOM 631 C C . ASP A 1 87 ? 13.406 14.006 -10.058 1.00 61.34 87 ASP A C 1
ATOM 633 O O . ASP A 1 87 ? 13.818 14.953 -9.389 1.00 61.34 87 ASP A O 1
ATOM 637 N N . SER A 1 88 ? 12.229 13.427 -9.755 1.00 62.66 88 SER A N 1
ATOM 638 C CA . SER A 1 88 ? 11.322 13.873 -8.678 1.00 62.66 88 SER A CA 1
ATOM 639 C C . SER A 1 88 ? 11.813 13.583 -7.253 1.00 62.66 88 SER A C 1
ATOM 641 O O . SER A 1 88 ? 11.110 13.878 -6.283 1.00 62.66 88 SER A O 1
ATOM 643 N N . GLY A 1 89 ? 13.006 13.004 -7.102 1.00 76.56 89 GLY A N 1
ATOM 644 C CA . GLY A 1 89 ? 13.662 12.798 -5.815 1.00 76.56 89 GLY A CA 1
ATOM 645 C C . GLY A 1 89 ? 13.404 11.420 -5.181 1.00 76.56 89 GLY A C 1
ATOM 646 O O . GLY A 1 89 ? 13.249 10.425 -5.888 1.00 76.56 89 GLY A O 1
ATOM 647 N N . PRO A 1 90 ? 13.422 11.322 -3.840 1.00 86.62 90 PRO A N 1
ATOM 648 C CA . PRO A 1 90 ? 13.484 10.047 -3.118 1.00 86.62 90 PRO A CA 1
ATOM 649 C C . PRO A 1 90 ? 12.123 9.354 -2.951 1.00 86.62 90 PRO A C 1
ATOM 651 O O . PRO A 1 90 ? 12.045 8.322 -2.289 1.00 86.62 90 PRO A O 1
ATOM 654 N N . TRP A 1 91 ? 11.049 9.917 -3.507 1.00 88.19 91 TRP A N 1
ATOM 655 C CA . TRP A 1 91 ? 9.677 9.491 -3.239 1.00 88.19 91 TRP A CA 1
ATOM 656 C C . TRP A 1 91 ? 9.093 8.672 -4.387 1.00 88.19 91 TRP A C 1
ATOM 658 O O . TRP A 1 91 ? 9.296 8.987 -5.555 1.00 88.19 91 TRP A O 1
ATOM 668 N N . GLY A 1 92 ? 8.326 7.640 -4.033 1.00 89.69 92 GLY A N 1
ATOM 669 C CA . GLY A 1 92 ? 7.504 6.885 -4.977 1.00 89.69 92 GLY A CA 1
ATOM 670 C C . GLY A 1 92 ? 6.196 7.607 -5.332 1.00 89.69 92 GLY A C 1
ATOM 671 O O . GLY A 1 92 ? 5.967 8.736 -4.891 1.00 89.69 92 GLY A O 1
ATOM 672 N N . PRO A 1 93 ? 5.275 6.948 -6.062 1.00 90.62 93 PRO A N 1
ATOM 673 C CA . PRO A 1 93 ? 3.962 7.514 -6.353 1.00 90.62 93 PRO A CA 1
ATOM 674 C C . PRO A 1 93 ? 3.202 7.858 -5.070 1.00 90.62 93 PRO A C 1
ATOM 676 O O . PRO A 1 93 ? 3.179 7.061 -4.129 1.00 90.62 93 PRO A O 1
ATOM 679 N N . ASN A 1 94 ? 2.518 9.009 -5.052 1.00 92.50 94 ASN A N 1
ATOM 680 C CA . ASN A 1 94 ? 1.691 9.390 -3.903 1.00 92.50 94 ASN A CA 1
ATOM 681 C C . ASN A 1 94 ? 0.592 8.348 -3.650 1.00 92.50 94 ASN A C 1
ATOM 683 O O . ASN A 1 94 ? 0.531 7.760 -2.577 1.00 92.50 94 ASN A O 1
ATOM 687 N N . ILE A 1 95 ? -0.232 8.026 -4.648 1.00 94.94 95 ILE A N 1
ATOM 688 C CA . ILE A 1 95 ? -1.300 7.027 -4.507 1.00 94.94 95 ILE A CA 1
ATOM 689 C C . ILE A 1 95 ? -0.914 5.737 -5.236 1.00 94.94 95 ILE A C 1
ATOM 691 O O . ILE A 1 95 ? -0.586 5.756 -6.424 1.00 94.94 95 ILE A O 1
ATOM 695 N N . GLY A 1 96 ? -0.973 4.613 -4.520 1.00 94.56 96 GLY A N 1
ATOM 696 C CA . GLY A 1 96 ? -0.687 3.291 -5.064 1.00 94.56 96 GLY A CA 1
ATOM 697 C C . GLY A 1 96 ? 0.060 2.371 -4.109 1.00 94.56 96 GLY A C 1
ATOM 698 O O . GLY A 1 96 ? 0.889 2.822 -3.313 1.00 94.56 96 GLY A O 1
ATOM 699 N N . ALA A 1 97 ? -0.208 1.074 -4.232 1.00 94.50 97 ALA A N 1
ATOM 700 C CA . ALA A 1 97 ? 0.603 0.015 -3.645 1.00 94.50 97 ALA A CA 1
ATOM 701 C C . ALA A 1 97 ? 1.967 -0.094 -4.342 1.00 94.50 97 ALA A C 1
ATOM 703 O O . ALA A 1 97 ? 2.056 0.021 -5.566 1.00 94.50 97 ALA A O 1
ATOM 704 N N . LEU A 1 98 ? 3.022 -0.359 -3.568 1.00 92.31 98 LEU A N 1
ATOM 705 C CA . LEU A 1 98 ? 4.364 -0.599 -4.099 1.00 92.31 98 LEU A CA 1
ATOM 706 C C . LEU A 1 98 ? 4.647 -2.097 -4.164 1.00 92.31 98 LEU A C 1
ATOM 708 O O . LEU A 1 98 ? 4.486 -2.806 -3.174 1.00 92.31 98 LEU A O 1
ATOM 712 N N . SER A 1 99 ? 5.116 -2.560 -5.317 1.00 91.94 99 SER A N 1
ATOM 713 C CA . SER A 1 99 ? 5.588 -3.935 -5.526 1.00 91.94 99 SER A CA 1
ATOM 714 C C . SER A 1 99 ? 7.094 -4.025 -5.768 1.00 91.94 99 SER A C 1
ATOM 716 O O . SER A 1 99 ? 7.673 -5.094 -5.594 1.00 91.94 99 SER A O 1
ATOM 718 N N . VAL A 1 100 ? 7.726 -2.926 -6.186 1.00 91.31 100 VAL A N 1
ATOM 719 C CA . VAL A 1 100 ? 9.150 -2.852 -6.528 1.00 91.31 100 VAL A CA 1
ATOM 720 C C . VAL A 1 100 ? 9.670 -1.426 -6.310 1.00 91.31 100 VAL A C 1
ATOM 722 O O . VAL A 1 100 ? 8.898 -0.466 -6.379 1.00 91.31 100 VAL A O 1
ATOM 725 N N . GLY A 1 101 ? 10.966 -1.297 -6.019 1.00 90.81 101 GLY A N 1
ATOM 726 C CA . GLY A 1 101 ? 11.668 -0.011 -5.946 1.00 90.81 101 GLY A CA 1
ATOM 727 C C . GLY A 1 101 ? 11.959 0.602 -7.323 1.00 90.81 101 GLY A C 1
ATOM 728 O O . GLY A 1 101 ? 11.527 0.086 -8.355 1.00 90.81 101 GLY A O 1
ATOM 729 N N . GLY A 1 102 ? 12.690 1.717 -7.332 1.00 89.50 102 GLY A N 1
ATOM 730 C CA . GLY A 1 102 ? 13.120 2.420 -8.546 1.00 89.50 102 GLY A CA 1
ATOM 731 C C . GLY A 1 102 ? 14.516 2.037 -9.041 1.00 89.50 102 GLY A C 1
ATOM 732 O O . GLY A 1 102 ? 15.330 1.490 -8.297 1.00 89.50 102 GLY A O 1
ATOM 733 N N . GLY A 1 103 ? 14.818 2.397 -10.288 1.00 86.56 103 GLY A N 1
ATOM 734 C CA . GLY A 1 103 ? 16.113 2.147 -10.929 1.00 86.56 103 GLY A CA 1
ATOM 735 C C . GLY A 1 103 ? 16.168 0.890 -11.801 1.00 86.56 103 GLY A C 1
ATOM 736 O O . GLY A 1 103 ? 15.144 0.327 -12.193 1.00 86.56 103 GLY A O 1
ATOM 737 N N . SER A 1 104 ? 17.387 0.458 -12.122 1.00 85.19 104 SER A N 1
ATOM 738 C CA . SER A 1 104 ? 17.680 -0.619 -13.081 1.00 85.19 104 SER A CA 1
ATOM 739 C C . SER A 1 104 ? 17.138 -1.999 -12.684 1.00 85.19 104 SER A C 1
ATOM 741 O O . SER A 1 104 ? 16.908 -2.836 -13.556 1.00 85.19 104 SER A O 1
ATOM 743 N N . GLY A 1 105 ? 16.884 -2.234 -11.392 1.00 87.25 105 GLY A N 1
ATOM 744 C CA . GLY A 1 105 ? 16.282 -3.470 -10.875 1.00 87.25 105 GLY A CA 1
ATOM 745 C C . GLY A 1 105 ? 14.750 -3.531 -10.954 1.00 87.25 105 GLY A C 1
ATOM 746 O O . GLY A 1 105 ? 14.157 -4.525 -10.534 1.00 87.25 105 GLY A O 1
ATOM 747 N N . ALA A 1 106 ? 14.092 -2.477 -11.444 1.00 86.44 106 ALA A N 1
ATOM 748 C CA . ALA A 1 106 ? 12.640 -2.429 -11.562 1.00 86.44 106 ALA A CA 1
ATOM 749 C C . ALA A 1 106 ? 12.107 -3.281 -12.732 1.00 86.44 106 ALA A C 1
ATOM 751 O O . ALA A 1 106 ? 12.838 -3.721 -13.619 1.00 86.44 106 ALA A O 1
ATOM 752 N N . GLY A 1 107 ? 10.789 -3.488 -12.760 1.00 83.50 107 GLY A N 1
ATOM 753 C CA . GLY A 1 107 ? 10.106 -4.231 -13.817 1.00 83.50 107 GLY A CA 1
ATOM 754 C C . GLY A 1 107 ? 8.757 -3.621 -14.182 1.00 83.50 107 GLY A C 1
ATOM 755 O O . GLY A 1 107 ? 8.119 -2.946 -13.373 1.00 83.50 107 GLY A O 1
ATOM 756 N N . ARG A 1 108 ? 8.307 -3.871 -15.417 1.00 86.38 108 ARG A N 1
ATOM 757 C CA . ARG A 1 108 ? 6.978 -3.445 -15.874 1.00 86.38 108 ARG A CA 1
ATOM 758 C C . ARG A 1 108 ? 5.924 -4.467 -15.467 1.00 86.38 108 ARG A C 1
ATOM 760 O O . ARG A 1 108 ? 6.057 -5.653 -15.771 1.00 86.38 108 ARG A O 1
ATOM 767 N N . HIS A 1 109 ? 4.843 -4.011 -14.843 1.00 89.31 109 HIS A N 1
ATOM 768 C CA . HIS A 1 109 ? 3.725 -4.886 -14.506 1.00 89.31 109 HIS A CA 1
ATOM 769 C C . HIS A 1 109 ? 2.767 -5.010 -15.687 1.00 89.31 109 HIS A C 1
ATOM 771 O O . HIS A 1 109 ? 2.359 -4.013 -16.276 1.00 89.31 109 HIS A O 1
ATOM 777 N N . THR A 1 110 ? 2.331 -6.236 -15.985 1.00 90.00 110 THR A N 1
ATOM 778 C CA . THR A 1 110 ? 1.133 -6.429 -16.825 1.00 90.00 110 THR A CA 1
ATOM 779 C C . THR A 1 110 ? -0.155 -6.241 -16.031 1.00 90.00 110 THR A C 1
ATOM 781 O O . THR A 1 110 ? -1.180 -5.862 -16.587 1.00 90.00 110 THR A O 1
ATOM 784 N N . ARG A 1 111 ? -0.093 -6.497 -14.722 1.00 89.56 111 ARG A N 1
ATOM 785 C CA . ARG A 1 111 ? -1.139 -6.229 -13.741 1.00 89.56 111 ARG A CA 1
ATOM 786 C C . ARG A 1 111 ? -0.494 -6.105 -12.366 1.00 89.56 111 ARG A C 1
ATOM 788 O O . ARG A 1 111 ? 0.425 -6.861 -12.057 1.00 89.56 111 ARG A O 1
ATOM 795 N N . LEU A 1 112 ? -1.018 -5.207 -11.544 1.00 93.38 112 LEU A N 1
ATOM 796 C CA . LEU A 1 112 ? -0.733 -5.127 -10.117 1.00 93.38 112 LEU A CA 1
ATOM 797 C C . LEU A 1 112 ? -2.067 -5.227 -9.373 1.00 93.38 112 LEU A C 1
ATOM 799 O O . LEU A 1 112 ? -3.026 -4.564 -9.753 1.00 93.38 112 LEU A O 1
ATOM 803 N N . ILE A 1 113 ? -2.154 -6.107 -8.376 1.00 96.12 113 ILE A N 1
ATOM 804 C CA . ILE A 1 113 ? -3.346 -6.229 -7.530 1.00 96.12 113 ILE A CA 1
ATOM 805 C C . ILE A 1 113 ? -3.126 -5.365 -6.300 1.00 96.12 113 ILE A C 1
ATOM 807 O O . ILE A 1 113 ? -2.283 -5.707 -5.470 1.00 96.12 113 ILE A O 1
ATOM 811 N N . SER A 1 114 ? -3.873 -4.273 -6.169 1.00 97.56 114 SER A N 1
ATOM 812 C CA . SER A 1 114 ? -3.807 -3.465 -4.957 1.00 97.56 114 SER A CA 1
ATOM 813 C C . SER A 1 114 ? -4.432 -4.177 -3.751 1.00 97.56 114 SER A C 1
ATOM 815 O O . SER A 1 114 ? -5.347 -5.001 -3.906 1.00 97.56 114 SER A O 1
ATOM 817 N N . PRO A 1 115 ? -3.982 -3.852 -2.526 1.00 98.50 115 PRO A N 1
ATOM 818 C CA . PRO A 1 115 ? -4.607 -4.359 -1.316 1.00 98.50 115 PRO A CA 1
ATOM 819 C C . PRO A 1 115 ? -6.099 -4.052 -1.233 1.00 98.50 115 PRO A C 1
ATOM 821 O O . PRO A 1 115 ? -6.874 -4.938 -0.880 1.00 98.50 115 PRO A O 1
ATOM 824 N N . LEU A 1 116 ? -6.524 -2.842 -1.616 1.00 98.69 116 LEU A N 1
ATOM 825 C CA . LEU A 1 116 ? -7.934 -2.468 -1.637 1.00 98.69 116 LEU A CA 1
ATOM 826 C C . LEU A 1 116 ? -8.729 -3.372 -2.581 1.00 98.69 116 LEU A C 1
ATOM 828 O O . LEU A 1 116 ? -9.773 -3.884 -2.182 1.00 98.69 116 LEU A O 1
ATOM 832 N N . PHE A 1 117 ? -8.233 -3.623 -3.798 1.00 98.38 117 PHE A N 1
ATOM 833 C CA . PHE A 1 117 ? -8.893 -4.532 -4.737 1.00 98.38 117 PHE A CA 1
ATOM 834 C C . PHE A 1 117 ? -9.045 -5.942 -4.144 1.00 98.38 117 PHE A C 1
ATOM 836 O O . PHE A 1 117 ? -10.131 -6.522 -4.179 1.00 98.38 117 PHE A O 1
ATOM 843 N N . ALA A 1 118 ? -7.972 -6.489 -3.563 1.00 98.25 118 ALA A N 1
ATOM 844 C CA . ALA A 1 118 ? -7.985 -7.829 -2.976 1.00 98.25 118 ALA A CA 1
ATOM 845 C C . ALA A 1 118 ? -8.924 -7.932 -1.760 1.00 98.25 118 ALA A C 1
ATOM 847 O O . ALA A 1 118 ? -9.676 -8.903 -1.635 1.00 98.25 118 ALA A O 1
ATOM 848 N N . LEU A 1 119 ? -8.903 -6.928 -0.878 1.00 98.62 119 LEU A N 1
ATOM 849 C CA . LEU A 1 119 ? -9.753 -6.866 0.309 1.00 98.62 119 LEU A CA 1
ATOM 850 C C . LEU A 1 119 ? -11.224 -6.744 -0.069 1.00 98.62 119 LEU A C 1
ATOM 852 O O . LEU A 1 119 ? -12.031 -7.518 0.439 1.00 98.62 119 LEU A O 1
ATOM 856 N N . ARG A 1 120 ? -11.572 -5.851 -1.003 1.00 98.38 120 ARG A N 1
ATOM 857 C CA . ARG A 1 120 ? -12.939 -5.740 -1.528 1.00 98.38 120 ARG A CA 1
ATOM 858 C C . ARG A 1 120 ? -13.422 -7.067 -2.092 1.00 98.38 120 ARG A C 1
ATOM 860 O O . ARG A 1 120 ? -14.452 -7.564 -1.649 1.00 98.38 120 ARG A O 1
ATOM 867 N N . GLY A 1 121 ? -12.622 -7.701 -2.951 1.00 98.12 121 GLY A N 1
ATOM 868 C CA . GLY A 1 121 ? -12.959 -9.002 -3.529 1.00 98.12 121 GLY A CA 1
ATOM 869 C C . GLY A 1 121 ? -13.236 -10.088 -2.485 1.00 98.12 121 GLY A C 1
ATOM 870 O O . GLY A 1 121 ? -14.118 -10.915 -2.687 1.00 98.12 121 GLY A O 1
ATOM 871 N N . ARG A 1 122 ? -12.528 -10.087 -1.347 1.00 97.94 122 ARG A N 1
ATOM 872 C CA . ARG A 1 122 ? -12.743 -11.074 -0.275 1.00 97.94 122 ARG A CA 1
ATOM 873 C C . ARG A 1 122 ? -13.884 -10.710 0.674 1.00 97.94 122 ARG A C 1
ATOM 875 O O . ARG A 1 122 ? -14.592 -11.605 1.123 1.00 97.94 122 ARG A O 1
ATOM 882 N N . ILE A 1 123 ? -14.012 -9.441 1.045 1.00 98.44 123 ILE A N 1
ATOM 883 C CA . ILE A 1 123 ? -14.955 -8.977 2.071 1.00 98.44 123 ILE A CA 1
ATOM 884 C C . ILE A 1 123 ? -16.372 -8.896 1.502 1.00 98.44 123 ILE A C 1
ATOM 886 O O . ILE A 1 123 ? -17.325 -9.360 2.132 1.00 98.44 123 ILE A O 1
ATOM 890 N N . GLU A 1 124 ? -16.508 -8.374 0.284 1.00 97.94 124 GLU A N 1
ATOM 891 C CA . GLU A 1 124 ? -17.798 -8.249 -0.395 1.00 97.94 124 GLU A CA 1
ATOM 892 C C . GLU A 1 124 ? -18.382 -9.633 -0.752 1.00 97.94 124 GLU A C 1
ATOM 894 O O . GLU A 1 124 ? -19.598 -9.810 -0.694 1.00 97.94 124 GLU A O 1
ATOM 899 N N . ASP A 1 125 ? -17.537 -10.650 -0.988 1.00 98.00 125 ASP A N 1
ATOM 900 C CA . ASP A 1 125 ? -17.942 -12.046 -1.254 1.00 98.00 125 ASP A CA 1
ATOM 901 C C . ASP A 1 125 ? -18.804 -12.648 -0.126 1.00 98.00 125 ASP A C 1
ATOM 903 O O . ASP A 1 125 ? -19.788 -13.344 -0.372 1.00 98.00 125 ASP A O 1
ATOM 907 N N . TYR A 1 126 ? -18.518 -12.312 1.138 1.00 97.88 126 TYR A N 1
ATOM 908 C CA . TYR A 1 126 ? -19.354 -12.719 2.276 1.00 97.88 126 TYR A CA 1
ATOM 909 C C . TYR A 1 126 ? -20.332 -11.629 2.746 1.00 97.88 126 TYR A C 1
ATOM 911 O O . TYR A 1 126 ? -20.858 -11.700 3.871 1.00 97.88 126 TYR A O 1
ATOM 919 N N . ARG A 1 127 ? -20.622 -10.654 1.872 1.00 97.94 127 ARG A N 1
ATOM 920 C CA . ARG A 1 127 ? -21.517 -9.507 2.099 1.00 97.94 127 ARG A CA 1
ATOM 921 C C . ARG A 1 127 ? -21.056 -8.583 3.231 1.00 97.94 127 ARG A C 1
ATOM 923 O O . ARG A 1 127 ? -21.886 -8.018 3.940 1.00 97.94 127 ARG A O 1
ATOM 930 N N . GLY A 1 128 ? -19.748 -8.490 3.461 1.00 98.19 128 GLY A N 1
ATOM 931 C CA . GLY A 1 128 ? -19.165 -7.437 4.289 1.00 98.19 128 GLY A CA 1
ATOM 932 C C . GLY A 1 128 ? -19.075 -6.120 3.514 1.00 98.19 128 GLY A C 1
ATOM 933 O O . GLY A 1 128 ? -19.044 -6.108 2.284 1.00 98.19 128 GLY A O 1
ATOM 934 N N . ARG A 1 129 ? -19.026 -5.006 4.239 1.00 98.19 129 ARG A N 1
ATOM 935 C CA . ARG A 1 129 ? -18.811 -3.662 3.704 1.00 98.19 129 ARG A CA 1
ATOM 936 C C . ARG A 1 129 ? -17.337 -3.294 3.827 1.00 98.19 129 ARG A C 1
ATOM 938 O O . ARG A 1 129 ? -16.750 -3.454 4.895 1.00 98.19 129 ARG A O 1
ATOM 945 N N . VAL A 1 130 ? -16.781 -2.738 2.755 1.00 98.56 130 VAL A N 1
ATOM 946 C CA . VAL A 1 130 ? -15.477 -2.068 2.774 1.00 98.56 130 VAL A CA 1
ATOM 947 C C . VAL A 1 130 ? -15.694 -0.564 2.662 1.00 98.56 130 VAL A C 1
ATOM 949 O O . VAL A 1 130 ? -16.349 -0.092 1.735 1.00 98.56 130 VAL A O 1
ATOM 952 N N . GLN A 1 131 ? -15.153 0.181 3.616 1.00 98.38 131 GLN A N 1
ATOM 953 C CA . GLN A 1 131 ? -15.019 1.635 3.581 1.00 98.38 131 GLN A CA 1
ATOM 954 C C . GLN A 1 131 ? -13.546 1.969 3.374 1.00 98.38 131 GLN A C 1
ATOM 956 O O . GLN A 1 131 ? -12.688 1.202 3.809 1.00 98.38 131 GLN A O 1
ATOM 961 N N . TYR A 1 132 ? -13.227 3.083 2.722 1.00 98.38 132 TYR A N 1
ATOM 962 C CA . TYR A 1 132 ? -11.830 3.446 2.519 1.00 98.38 132 TYR A CA 1
ATOM 963 C C . TYR A 1 132 ? -11.598 4.950 2.487 1.00 98.38 132 TYR A C 1
ATOM 965 O O . TYR A 1 132 ? -12.425 5.700 1.975 1.00 98.38 132 TYR A O 1
ATOM 973 N N . LEU A 1 133 ? -10.439 5.359 2.999 1.00 98.50 133 LEU A N 1
ATOM 974 C CA . LEU A 1 133 ? -9.913 6.719 2.926 1.00 98.50 133 LEU A CA 1
ATOM 975 C C . LEU A 1 133 ? -8.434 6.629 2.537 1.00 98.50 133 LEU A C 1
ATOM 977 O O . LEU A 1 133 ? -7.596 6.160 3.305 1.00 98.50 133 LEU A O 1
ATOM 981 N N . LEU A 1 134 ? -8.140 6.992 1.290 1.00 98.38 134 LEU A N 1
ATOM 982 C CA . LEU A 1 134 ? -6.859 6.688 0.639 1.00 98.38 134 LEU A CA 1
ATOM 983 C C . LEU A 1 134 ? -5.953 7.910 0.505 1.00 98.38 134 LEU A C 1
ATOM 985 O O . LEU A 1 134 ? -4.795 7.759 0.137 1.00 98.38 134 LEU A O 1
ATOM 989 N N . ASP A 1 135 ? -6.468 9.107 0.774 1.00 97.38 135 ASP A N 1
ATOM 990 C CA . ASP A 1 135 ? -5.670 10.325 0.767 1.00 97.38 135 ASP A CA 1
ATOM 991 C C . ASP A 1 135 ? -5.104 10.575 2.167 1.00 97.38 135 ASP A C 1
ATOM 993 O O . ASP A 1 135 ? -5.841 10.880 3.108 1.00 97.38 135 ASP A O 1
ATOM 997 N N . ASN A 1 136 ? -3.783 10.437 2.306 1.00 97.88 136 ASN A N 1
ATOM 998 C CA . ASN A 1 136 ? -3.102 10.692 3.571 1.00 97.88 136 ASN A CA 1
ATOM 999 C C . ASN A 1 136 ? -3.254 12.145 4.028 1.00 97.88 136 ASN A C 1
ATOM 1001 O O . ASN A 1 136 ? -3.245 12.365 5.233 1.00 97.88 136 ASN A O 1
ATOM 1005 N N . HIS A 1 137 ? -3.433 13.113 3.123 1.00 97.81 137 HIS A N 1
ATOM 1006 C CA . HIS A 1 137 ? -3.632 14.511 3.504 1.00 97.81 137 HIS A CA 1
ATOM 1007 C C . HIS A 1 137 ? -4.873 14.673 4.386 1.00 97.81 137 HIS A C 1
ATOM 1009 O O . HIS A 1 137 ? -4.778 15.227 5.476 1.00 97.81 137 HIS A O 1
ATOM 1015 N N . MET A 1 138 ? -6.000 14.081 3.975 1.00 98.12 138 MET A N 1
ATOM 1016 C CA . MET A 1 138 ? -7.242 14.108 4.757 1.00 98.12 138 MET A CA 1
ATOM 1017 C C . MET A 1 138 ? -7.055 13.479 6.143 1.00 98.12 138 MET A C 1
ATOM 1019 O O . MET A 1 138 ? -7.489 14.035 7.145 1.00 98.12 138 MET A O 1
ATOM 1023 N N . MET A 1 139 ? -6.360 12.339 6.226 1.00 98.00 139 MET A N 1
ATOM 1024 C CA . MET A 1 139 ? -6.112 11.664 7.508 1.00 98.00 139 MET A CA 1
ATOM 1025 C C . MET A 1 139 ? -5.150 12.439 8.414 1.00 98.00 139 MET A C 1
ATOM 1027 O O . MET A 1 139 ? -5.314 12.407 9.632 1.00 98.00 139 MET A O 1
ATOM 1031 N N . VAL A 1 140 ? -4.162 13.134 7.845 1.00 98.31 140 VAL A N 1
ATOM 1032 C CA . VAL A 1 140 ? -3.245 14.017 8.586 1.00 98.31 140 VAL A CA 1
ATOM 1033 C C . VAL A 1 140 ? -3.994 15.217 9.159 1.00 98.31 140 VAL A C 1
ATOM 1035 O O . VAL A 1 140 ? -3.773 15.574 10.312 1.00 98.31 140 VAL A O 1
ATOM 1038 N N . GLU A 1 141 ? -4.927 15.784 8.395 1.00 98.19 141 GLU A N 1
ATOM 1039 C CA . GLU A 1 141 ? -5.830 16.858 8.834 1.00 98.19 141 GLU A CA 1
ATOM 1040 C C . GLU A 1 141 ? -6.967 16.371 9.743 1.00 98.19 141 GLU A C 1
ATOM 1042 O O . GLU A 1 141 ? -7.819 17.157 10.153 1.00 98.19 141 GLU A O 1
ATOM 1047 N N . ASP A 1 142 ? -6.966 15.083 10.089 1.00 97.56 142 ASP A N 1
ATOM 1048 C CA . ASP A 1 142 ? -7.955 14.449 10.949 1.00 97.56 142 ASP A CA 1
ATOM 1049 C C . ASP A 1 142 ? -9.393 14.423 10.379 1.00 97.56 142 ASP A C 1
ATOM 1051 O O . ASP A 1 142 ? -10.370 14.232 11.115 1.00 97.56 142 ASP A O 1
ATOM 1055 N N . ASP A 1 143 ? -9.534 14.551 9.056 1.00 97.88 143 ASP A N 1
ATOM 1056 C CA . ASP A 1 143 ? -10.805 14.479 8.336 1.00 97.88 143 ASP A CA 1
ATOM 1057 C C . ASP A 1 143 ? -11.176 13.030 7.983 1.00 97.88 143 ASP A C 1
ATOM 1059 O O . ASP A 1 143 ? -10.706 12.436 7.012 1.00 97.88 143 ASP A O 1
ATOM 1063 N N . PHE A 1 144 ? -12.090 12.474 8.779 1.00 97.69 144 PHE A N 1
ATOM 1064 C CA . PHE A 1 144 ? -12.693 11.153 8.577 1.00 97.69 144 PHE A CA 1
ATOM 1065 C C . PHE A 1 144 ? -14.196 11.244 8.280 1.00 97.69 144 PHE A C 1
ATOM 1067 O O . PHE A 1 144 ? -14.925 10.272 8.478 1.00 97.69 144 PHE A O 1
ATOM 1074 N N . THR A 1 145 ? -14.687 12.398 7.817 1.00 96.62 145 THR A N 1
ATOM 1075 C CA . THR A 1 145 ? -16.128 12.649 7.602 1.00 96.62 145 THR A CA 1
ATOM 1076 C C . THR A 1 145 ? -16.780 11.682 6.607 1.00 96.62 145 THR A C 1
ATOM 1078 O O . THR A 1 145 ? -17.983 11.431 6.681 1.00 96.62 145 THR A O 1
ATOM 1081 N N . SER A 1 146 ? -15.989 11.084 5.713 1.00 96.12 146 SER A N 1
ATOM 1082 C CA . SER A 1 146 ? -16.425 10.073 4.742 1.00 96.12 146 SER A CA 1
ATOM 1083 C C . SER A 1 146 ? -16.584 8.657 5.319 1.00 96.12 146 SER A C 1
ATOM 1085 O O . SER A 1 146 ? -17.091 7.769 4.628 1.00 96.12 146 SER A O 1
ATOM 1087 N N . ILE A 1 147 ? -16.179 8.423 6.573 1.00 98.00 147 ILE A N 1
ATOM 1088 C CA . ILE A 1 147 ? -16.178 7.104 7.212 1.00 98.00 147 ILE A CA 1
ATOM 1089 C C . ILE A 1 147 ? -17.279 7.032 8.269 1.00 98.00 147 ILE A C 1
ATOM 1091 O O . ILE A 1 147 ? -17.159 7.573 9.366 1.00 98.00 147 ILE A O 1
ATOM 1095 N N . TYR A 1 148 ? -18.358 6.316 7.947 1.00 95.38 148 TYR A N 1
ATOM 1096 C CA . TYR A 1 148 ? -19.454 6.051 8.875 1.00 95.38 148 TYR A CA 1
ATOM 1097 C C . TYR A 1 148 ? -20.264 4.797 8.470 1.00 95.38 148 TYR A C 1
ATOM 1099 O O . TYR A 1 148 ? -20.668 4.658 7.304 1.00 95.38 148 TYR A O 1
ATOM 1107 N N . PRO A 1 149 ? -20.585 3.887 9.414 1.00 95.88 149 PRO A N 1
ATOM 1108 C CA . PRO A 1 149 ? -20.186 3.888 10.826 1.00 95.88 149 PRO A CA 1
ATOM 1109 C C . PRO A 1 149 ? -18.722 3.461 11.002 1.00 95.88 149 PRO A C 1
ATOM 1111 O O . PRO A 1 149 ? -18.113 2.935 10.066 1.00 95.88 149 PRO A O 1
ATOM 1114 N N . THR A 1 150 ? -18.170 3.648 12.202 1.00 95.56 150 THR A N 1
ATOM 1115 C CA . THR A 1 150 ? -16.820 3.184 12.555 1.00 95.56 150 THR A CA 1
ATOM 1116 C C . THR A 1 150 ? -16.627 1.702 12.186 1.00 95.56 150 THR A C 1
ATOM 1118 O O . THR A 1 150 ? -17.492 0.881 12.513 1.00 95.56 150 THR A O 1
ATOM 1121 N N . PRO A 1 151 ? -15.545 1.338 11.473 1.00 97.88 151 PRO A N 1
ATOM 1122 C CA . PRO A 1 151 ? -15.245 -0.053 11.142 1.00 97.88 151 PRO A CA 1
ATOM 1123 C C . PRO A 1 151 ? -14.964 -0.943 12.359 1.00 97.88 151 PRO A C 1
ATOM 1125 O O . PRO A 1 151 ? -14.465 -0.479 13.377 1.00 97.88 151 PRO A O 1
ATOM 1128 N N . GLU A 1 152 ? -15.243 -2.242 12.226 1.00 96.88 152 GLU A N 1
ATOM 1129 C CA . GLU A 1 152 ? -14.890 -3.278 13.216 1.00 96.88 152 GLU A CA 1
ATOM 1130 C C . GLU A 1 152 ? -13.386 -3.591 13.200 1.00 96.88 152 GLU A C 1
ATOM 1132 O O . GLU A 1 152 ? -12.820 -4.027 14.200 1.00 96.88 152 GLU A O 1
ATOM 1137 N N . VAL A 1 153 ? -12.760 -3.415 12.032 1.00 97.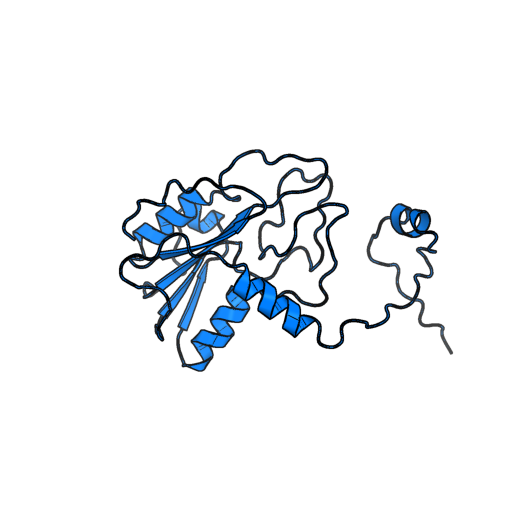94 153 VAL A N 1
ATOM 1138 C CA . VAL A 1 153 ? -11.329 -3.610 11.785 1.00 97.94 153 VAL A CA 1
ATOM 1139 C C . VAL A 1 153 ? -10.862 -2.537 10.809 1.00 97.94 153 VAL A C 1
ATOM 1141 O O . VAL A 1 153 ? -11.502 -2.328 9.773 1.00 97.94 153 VAL A O 1
ATOM 1144 N N . CYS A 1 154 ? -9.736 -1.898 11.104 1.00 98.56 154 CYS A N 1
ATOM 1145 C CA . CYS A 1 154 ? -9.116 -0.899 10.245 1.00 98.56 154 CYS A CA 1
ATOM 1146 C C . CYS A 1 154 ? -7.760 -1.395 9.758 1.00 98.56 154 CYS A C 1
ATOM 1148 O O . CYS A 1 154 ? -6.870 -1.657 10.555 1.00 98.56 154 CYS A O 1
ATOM 1150 N N . LEU A 1 155 ? -7.594 -1.530 8.445 1.00 98.81 155 LEU A N 1
ATOM 1151 C CA . LEU A 1 155 ? -6.319 -1.878 7.834 1.00 98.81 155 LEU A CA 1
ATOM 1152 C C . LEU A 1 155 ? -5.664 -0.616 7.284 1.00 98.81 155 LEU A C 1
ATOM 1154 O O . LEU A 1 155 ? -6.224 0.017 6.393 1.00 98.81 155 LEU A O 1
ATOM 1158 N N . VAL A 1 156 ? -4.485 -0.265 7.788 1.00 98.81 156 VAL A N 1
ATOM 1159 C CA . VAL A 1 156 ? -3.704 0.891 7.332 1.00 98.81 156 VAL A CA 1
ATOM 1160 C C . VAL A 1 156 ? -2.556 0.397 6.463 1.00 98.81 156 VAL A C 1
ATOM 1162 O O . VAL A 1 156 ? -1.701 -0.350 6.931 1.00 98.81 156 VAL A O 1
ATOM 1165 N N . PHE A 1 157 ? -2.519 0.812 5.200 1.00 98.81 157 PHE A N 1
ATOM 1166 C CA . PHE A 1 157 ? -1.454 0.460 4.266 1.00 98.81 157 PHE A CA 1
ATOM 1167 C C . PHE A 1 157 ? -0.465 1.607 4.120 1.00 98.81 157 PHE A C 1
ATOM 1169 O O . PHE A 1 157 ? -0.752 2.631 3.492 1.00 98.81 157 PHE A O 1
ATOM 1176 N N . LEU A 1 158 ? 0.725 1.392 4.664 1.00 98.19 158 LEU A N 1
ATOM 1177 C CA . LEU A 1 158 ? 1.855 2.300 4.571 1.00 98.19 158 LEU A CA 1
ATOM 1178 C C . LEU A 1 158 ? 2.835 1.817 3.507 1.00 98.19 158 LEU A C 1
ATOM 1180 O O . LEU A 1 158 ? 2.867 0.639 3.134 1.00 98.19 158 LEU A O 1
ATOM 1184 N N . LYS A 1 159 ? 3.680 2.730 3.039 1.00 95.62 159 LYS A N 1
ATOM 1185 C CA . LYS A 1 159 ? 4.727 2.401 2.082 1.00 95.62 159 LYS A CA 1
ATOM 1186 C C . LYS A 1 159 ? 6.001 3.195 2.324 1.00 95.62 159 LYS A C 1
ATOM 1188 O O . LYS A 1 159 ? 5.948 4.291 2.869 1.00 95.62 159 LYS A O 1
ATOM 1193 N N . THR A 1 160 ? 7.136 2.623 1.941 1.00 94.94 160 THR A N 1
ATOM 1194 C CA . THR A 1 160 ? 8.342 3.393 1.626 1.00 94.94 160 THR A CA 1
ATOM 1195 C C . THR A 1 160 ? 8.886 2.986 0.291 1.00 94.94 160 THR A C 1
ATOM 1197 O O . THR A 1 160 ? 8.975 1.795 -0.013 1.00 94.94 160 THR A O 1
ATOM 1200 N N . TRP A 1 161 ? 9.280 3.979 -0.487 1.00 93.50 161 TRP A N 1
ATOM 1201 C CA . TRP A 1 161 ? 9.961 3.738 -1.739 1.00 93.50 161 TRP A CA 1
ATOM 1202 C C . TRP A 1 161 ? 11.460 4.010 -1.604 1.00 93.50 161 TRP A C 1
ATOM 1204 O O . TRP A 1 161 ? 11.906 4.850 -0.826 1.00 93.50 161 TRP A O 1
ATOM 1214 N N . SER A 1 162 ? 12.249 3.242 -2.343 1.00 92.19 162 SER A N 1
ATOM 1215 C CA . SER A 1 162 ? 13.695 3.398 -2.454 1.00 92.19 162 SER A CA 1
ATOM 1216 C C . SER A 1 162 ? 14.099 3.159 -3.902 1.00 92.19 1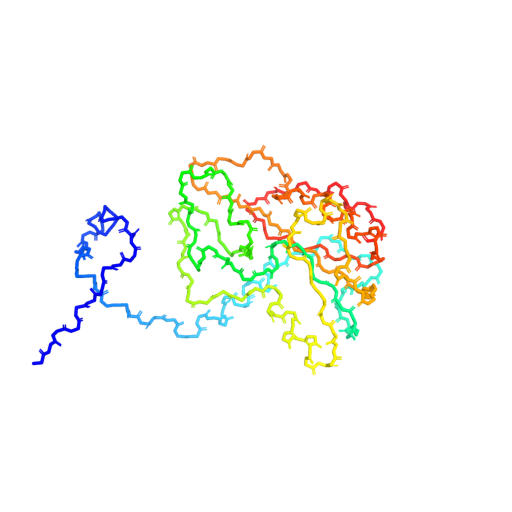62 SER A C 1
ATOM 1218 O O . SER A 1 162 ? 13.433 2.411 -4.629 1.00 92.19 162 SER A O 1
ATOM 1220 N N . ARG A 1 163 ? 15.171 3.822 -4.341 1.00 90.75 163 ARG A N 1
ATOM 1221 C CA . ARG A 1 163 ? 15.640 3.741 -5.724 1.00 90.75 163 ARG A CA 1
ATOM 1222 C C . ARG A 1 163 ? 17.152 3.786 -5.831 1.00 90.75 163 ARG A C 1
ATOM 1224 O O . ARG A 1 163 ? 17.848 4.272 -4.946 1.00 90.75 163 ARG A O 1
ATOM 1231 N N . GLU A 1 164 ? 17.638 3.314 -6.966 1.00 89.38 164 GLU A N 1
ATOM 1232 C CA . GLU A 1 164 ? 19.030 3.474 -7.365 1.00 89.38 164 GLU A CA 1
ATOM 1233 C C . GLU A 1 164 ? 19.451 4.954 -7.407 1.00 89.38 164 GLU A C 1
ATOM 1235 O O . GLU A 1 164 ? 18.712 5.815 -7.887 1.00 89.38 164 GLU A O 1
ATOM 1240 N N . GLY A 1 165 ? 20.654 5.245 -6.904 1.00 88.81 165 GLY A N 1
ATOM 1241 C CA . GLY A 1 165 ? 21.265 6.575 -6.976 1.00 88.81 165 GLY A CA 1
ATOM 1242 C C . GLY A 1 165 ? 20.624 7.640 -6.080 1.00 88.81 165 GLY A C 1
ATOM 1243 O O . GLY A 1 165 ? 20.960 8.816 -6.204 1.00 88.81 165 GLY A O 1
ATOM 1244 N N . THR A 1 166 ? 19.687 7.282 -5.198 1.00 89.19 166 THR A N 1
ATOM 1245 C CA . THR A 1 166 ? 19.071 8.234 -4.264 1.00 89.19 166 THR A CA 1
ATOM 1246 C C . THR A 1 166 ? 18.723 7.547 -2.950 1.00 89.19 166 THR A C 1
ATOM 1248 O O . THR A 1 166 ? 17.888 6.644 -2.914 1.00 89.19 166 THR A O 1
ATOM 1251 N N . ASP A 1 167 ? 19.339 8.008 -1.865 1.00 91.38 167 ASP A N 1
ATOM 1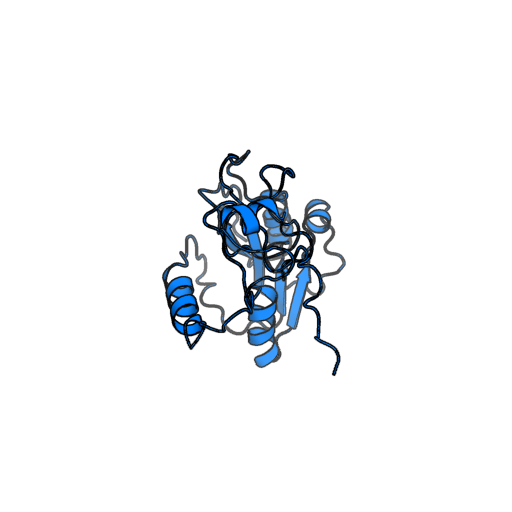252 C CA . ASP A 1 167 ? 19.044 7.513 -0.525 1.00 91.38 167 ASP A CA 1
ATOM 1253 C C . ASP A 1 167 ? 17.708 8.048 0.001 1.00 91.38 167 ASP A C 1
ATOM 1255 O O . ASP A 1 167 ? 17.244 9.137 -0.353 1.00 91.38 167 ASP A O 1
ATOM 1259 N N . ARG A 1 168 ? 17.093 7.276 0.899 1.00 92.50 168 ARG A N 1
ATOM 1260 C CA . ARG A 1 168 ? 15.907 7.707 1.644 1.00 92.50 168 ARG A CA 1
ATOM 1261 C C . ARG A 1 168 ? 16.276 8.821 2.623 1.00 92.50 168 ARG A C 1
ATOM 1263 O O . ARG A 1 168 ? 17.323 8.773 3.261 1.00 92.50 168 ARG A O 1
ATOM 1270 N N . LEU A 1 169 ? 15.367 9.777 2.807 1.00 92.44 169 LEU A N 1
ATOM 1271 C CA . LEU A 1 169 ? 15.581 10.913 3.713 1.00 92.44 169 LEU A CA 1
ATOM 1272 C C . LEU A 1 169 ? 15.306 10.587 5.186 1.00 92.44 169 LEU A C 1
ATOM 1274 O O . LEU A 1 169 ? 15.790 11.286 6.071 1.00 92.44 169 LEU A O 1
ATOM 1278 N N . ALA A 1 170 ? 14.511 9.548 5.455 1.00 93.75 170 ALA A N 1
ATOM 1279 C CA . ALA A 1 170 ? 14.130 9.148 6.802 1.00 93.75 170 ALA A CA 1
ATOM 1280 C C . ALA A 1 170 ? 13.780 7.655 6.876 1.00 93.75 170 ALA A C 1
ATOM 1282 O O . ALA A 1 170 ? 13.444 7.010 5.875 1.00 93.75 170 ALA A O 1
ATOM 1283 N N . PHE A 1 171 ? 13.815 7.114 8.096 1.00 95.75 171 PHE A N 1
ATOM 1284 C CA . PHE A 1 171 ? 13.342 5.760 8.380 1.00 95.75 171 PHE A CA 1
ATOM 1285 C C . PHE A 1 171 ? 11.820 5.667 8.495 1.00 95.75 171 PHE A C 1
ATOM 1287 O O . PHE A 1 171 ? 11.285 4.572 8.365 1.00 95.75 171 PHE A O 1
ATOM 1294 N N . GLU A 1 172 ? 11.104 6.768 8.693 1.00 95.44 172 GLU A N 1
ATOM 1295 C CA . GLU A 1 172 ? 9.641 6.742 8.741 1.00 95.44 172 GLU A CA 1
ATOM 1296 C C . GLU A 1 172 ? 9.046 6.196 7.430 1.00 95.44 172 GLU A C 1
ATOM 1298 O O . GLU A 1 172 ? 9.675 6.282 6.370 1.00 95.44 172 GLU A O 1
ATOM 1303 N N . ASN A 1 173 ? 7.852 5.594 7.492 1.00 96.31 173 ASN A N 1
ATOM 1304 C CA . ASN A 1 173 ? 7.087 5.358 6.275 1.00 96.31 173 ASN A CA 1
ATOM 1305 C C . ASN A 1 173 ? 6.692 6.692 5.610 1.00 96.31 173 ASN A C 1
ATOM 1307 O O . ASN A 1 173 ? 6.405 7.677 6.293 1.00 96.31 173 ASN A O 1
ATOM 1311 N N . ASP A 1 174 ? 6.685 6.727 4.277 1.00 94.94 174 ASP A N 1
ATOM 1312 C CA . ASP A 1 174 ? 6.471 7.956 3.510 1.00 94.94 174 ASP A CA 1
ATOM 1313 C C . ASP A 1 174 ? 5.061 8.524 3.768 1.00 94.94 174 ASP A C 1
ATOM 1315 O O . ASP A 1 174 ? 4.159 7.820 4.234 1.00 94.94 174 ASP A O 1
ATOM 1319 N N . TRP A 1 175 ? 4.844 9.787 3.389 1.00 95.69 175 TRP A N 1
ATOM 1320 C CA . TRP A 1 175 ? 3.523 10.436 3.401 1.00 95.69 175 TRP A CA 1
ATOM 1321 C C . TRP A 1 175 ? 2.898 10.587 4.801 1.00 95.69 175 TRP A C 1
ATOM 1323 O O . TRP A 1 175 ? 1.712 10.297 4.975 1.00 95.69 175 TRP A O 1
ATOM 1333 N N . ASN A 1 176 ? 3.683 11.064 5.778 1.00 96.75 176 ASN A N 1
ATOM 1334 C CA . ASN A 1 176 ? 3.258 11.328 7.168 1.00 96.75 176 ASN A CA 1
ATOM 1335 C C . ASN A 1 176 ? 2.612 10.106 7.841 1.00 96.75 176 ASN A C 1
ATOM 1337 O O . ASN A 1 176 ? 1.578 10.196 8.507 1.00 96.75 176 ASN A O 1
ATOM 1341 N N . SER A 1 177 ? 3.204 8.937 7.612 1.00 96.56 177 SER A N 1
ATOM 1342 C CA . SER A 1 177 ? 2.629 7.653 8.000 1.00 96.56 177 SER A CA 1
ATOM 1343 C C . SER A 1 177 ? 2.327 7.517 9.492 1.00 96.56 177 SER A C 1
ATOM 1345 O O . SER A 1 177 ? 1.320 6.900 9.837 1.00 96.56 177 SER A O 1
ATOM 1347 N N . THR A 1 178 ? 3.147 8.100 10.373 1.00 97.88 178 THR A N 1
ATOM 1348 C CA . THR A 1 178 ? 2.927 8.035 11.824 1.00 97.88 178 THR A CA 1
ATOM 1349 C C . THR A 1 178 ? 1.607 8.688 12.204 1.00 97.88 178 THR A C 1
ATOM 1351 O O . THR A 1 178 ? 0.761 8.048 12.824 1.00 97.88 178 THR A O 1
ATOM 1354 N N . VAL A 1 179 ? 1.392 9.924 11.744 1.00 98.38 179 VAL A N 1
ATOM 1355 C CA . VAL A 1 179 ? 0.167 10.689 12.012 1.00 98.38 179 VAL A CA 1
ATOM 1356 C C . VAL A 1 179 ? -1.055 9.967 11.446 1.00 98.38 179 VAL A C 1
ATOM 1358 O O . VAL A 1 179 ? -2.095 9.900 12.098 1.00 98.38 179 VAL A O 1
ATOM 1361 N N . VAL A 1 180 ? -0.925 9.366 10.257 1.00 98.50 180 VAL A N 1
ATOM 1362 C CA . VAL A 1 180 ? -1.995 8.554 9.659 1.00 98.50 180 VAL A CA 1
ATOM 1363 C C . VAL A 1 180 ? -2.375 7.385 10.567 1.00 98.50 180 VAL A C 1
ATOM 1365 O O . VAL A 1 180 ? -3.560 7.197 10.836 1.00 98.50 180 VAL A O 1
ATOM 1368 N N . VAL A 1 181 ? -1.402 6.611 11.061 1.00 98.56 181 VAL A N 1
ATOM 1369 C CA . VAL A 1 181 ? -1.693 5.480 11.958 1.00 98.56 181 VAL A CA 1
ATOM 1370 C C . VAL A 1 181 ? -2.338 5.962 13.252 1.00 98.56 181 VAL A C 1
ATOM 1372 O O . VAL A 1 181 ? -3.368 5.421 13.645 1.00 98.56 181 VAL A O 1
ATOM 1375 N N . GLU A 1 182 ? -1.787 6.993 13.889 1.00 98.19 182 GLU A N 1
ATOM 1376 C CA . GLU A 1 182 ? -2.301 7.516 15.158 1.00 98.19 182 GLU A CA 1
ATOM 1377 C C . GLU A 1 182 ? -3.743 8.033 15.033 1.00 98.19 182 GLU A C 1
ATOM 1379 O O . GLU A 1 182 ? -4.596 7.715 15.868 1.00 98.19 182 GLU A O 1
ATOM 1384 N N . ASN A 1 183 ? -4.058 8.767 13.962 1.00 98.38 183 ASN A N 1
ATOM 1385 C CA . ASN A 1 183 ? -5.405 9.293 13.738 1.00 98.38 183 ASN A CA 1
ATOM 1386 C C . ASN A 1 183 ? -6.435 8.203 13.401 1.00 98.38 183 ASN A C 1
ATOM 1388 O O . ASN A 1 183 ? -7.601 8.332 13.800 1.00 98.38 183 ASN A O 1
ATOM 1392 N N . VAL A 1 184 ? -6.024 7.124 12.721 1.00 98.38 184 VAL A N 1
ATOM 1393 C CA . VAL A 1 184 ? -6.872 5.936 12.510 1.00 98.38 184 VAL A CA 1
ATOM 1394 C C . VAL A 1 184 ? -7.085 5.189 13.830 1.00 98.38 184 VAL A C 1
ATOM 1396 O O . VAL A 1 184 ? -8.232 4.926 14.199 1.00 98.38 184 VAL A O 1
ATOM 1399 N N . ALA A 1 185 ? -6.012 4.898 14.570 1.00 97.62 185 ALA A N 1
ATOM 1400 C CA . ALA A 1 185 ? -6.052 4.134 15.819 1.00 97.62 185 ALA A CA 1
ATOM 1401 C C . ALA A 1 185 ? -6.872 4.834 16.917 1.00 97.62 185 ALA A C 1
ATOM 1403 O O . ALA A 1 185 ? -7.521 4.181 17.729 1.00 97.62 185 ALA A O 1
ATOM 1404 N N . ARG A 1 186 ? -6.943 6.173 16.906 1.00 96.62 186 ARG A N 1
ATOM 1405 C CA . ARG A 1 186 ? -7.823 6.941 17.808 1.00 96.62 186 ARG A CA 1
ATOM 1406 C C . ARG A 1 186 ? -9.319 6.705 17.563 1.00 96.62 186 ARG A C 1
ATOM 1408 O O . ARG A 1 186 ? -10.131 6.957 18.450 1.00 96.62 186 ARG A O 1
ATOM 1415 N N . ARG A 1 187 ? -9.701 6.264 16.363 1.00 95.25 187 ARG A N 1
ATOM 1416 C CA . ARG A 1 187 ? -11.103 6.034 15.966 1.00 95.25 187 ARG A CA 1
ATOM 1417 C C . ARG A 1 187 ? -11.472 4.563 15.897 1.00 95.25 187 ARG A C 1
ATOM 1419 O O . ARG A 1 187 ? -12.658 4.249 15.892 1.00 95.25 187 ARG A O 1
ATOM 1426 N N . CYS A 1 188 ? -10.482 3.685 15.793 1.00 95.25 188 CYS A N 1
ATOM 1427 C CA . CYS A 1 188 ? -10.670 2.276 15.521 1.00 95.25 188 CYS A CA 1
ATOM 1428 C C . CYS A 1 188 ? -9.862 1.436 16.503 1.00 95.25 188 CYS A C 1
ATOM 1430 O O . CYS A 1 188 ? -8.643 1.374 16.413 1.00 95.25 188 CYS A O 1
ATOM 1432 N N . ASN A 1 189 ? -10.558 0.740 17.400 1.00 91.75 189 ASN A N 1
ATOM 1433 C CA . ASN A 1 189 ? -9.940 -0.054 18.471 1.00 91.75 189 ASN A CA 1
ATOM 1434 C C . ASN A 1 189 ? -9.279 -1.357 17.977 1.00 91.75 189 ASN A C 1
ATOM 1436 O O . ASN A 1 189 ? -8.937 -2.222 18.777 1.00 91.75 189 ASN A O 1
ATOM 1440 N N . ASN A 1 190 ? -9.221 -1.565 16.662 1.00 96.12 190 ASN A N 1
ATOM 1441 C CA . ASN A 1 190 ? -8.638 -2.752 16.061 1.00 96.12 190 ASN A CA 1
ATOM 1442 C C . ASN A 1 190 ? -7.960 -2.382 14.741 1.00 96.12 190 ASN A C 1
ATOM 1444 O O . ASN A 1 190 ? -8.531 -2.530 13.652 1.00 96.12 190 ASN A O 1
ATOM 1448 N N . THR A 1 191 ? -6.753 -1.846 14.867 1.00 98.06 191 THR A N 1
ATOM 1449 C CA . THR A 1 191 ? -5.946 -1.325 13.775 1.00 98.06 191 THR A CA 1
ATOM 1450 C C . THR A 1 191 ? -4.848 -2.316 13.405 1.00 98.06 191 THR A C 1
ATOM 1452 O O . THR A 1 191 ? -4.025 -2.738 14.211 1.00 98.06 191 THR A O 1
ATOM 1455 N N . ILE A 1 192 ? -4.822 -2.692 12.131 1.00 98.62 192 ILE A N 1
ATOM 1456 C CA . ILE A 1 192 ? -3.811 -3.564 11.540 1.00 98.62 192 ILE A CA 1
ATOM 1457 C C . ILE A 1 192 ? -3.010 -2.720 10.563 1.00 98.62 192 ILE A C 1
ATOM 1459 O O . ILE A 1 192 ? -3.528 -2.293 9.531 1.00 98.62 192 ILE A O 1
ATOM 1463 N N . VAL A 1 193 ? -1.736 -2.501 10.861 1.00 98.56 193 VAL A N 1
ATOM 1464 C CA . VAL A 1 193 ? -0.840 -1.767 9.967 1.00 98.56 193 VAL A CA 1
ATOM 1465 C C . VAL A 1 193 ? -0.077 -2.749 9.083 1.00 98.56 193 VAL A C 1
ATOM 1467 O O . VAL A 1 193 ? 0.537 -3.698 9.567 1.00 98.56 193 VAL A O 1
ATOM 1470 N N . VAL A 1 194 ? -0.111 -2.516 7.773 1.00 98.56 194 VAL A N 1
ATOM 1471 C CA . VAL A 1 194 ? 0.613 -3.284 6.757 1.00 98.56 194 VAL A CA 1
ATOM 1472 C C . VAL A 1 194 ? 1.584 -2.350 6.048 1.00 98.56 194 VAL A C 1
ATOM 1474 O O . VAL A 1 194 ? 1.184 -1.299 5.548 1.00 98.56 194 VAL A O 1
ATOM 1477 N N . THR A 1 195 ? 2.858 -2.731 5.975 1.00 97.50 195 THR A N 1
ATOM 1478 C CA . THR A 1 195 ? 3.905 -1.909 5.359 1.00 97.50 195 THR A CA 1
ATOM 1479 C C . THR A 1 195 ? 4.456 -2.576 4.096 1.00 97.50 195 THR A C 1
ATOM 1481 O O . THR A 1 195 ? 4.888 -3.727 4.112 1.00 97.50 195 THR A O 1
ATOM 1484 N N . HIS A 1 196 ? 4.462 -1.846 2.978 1.00 96.50 196 HIS A N 1
ATOM 1485 C CA . HIS A 1 196 ? 5.278 -2.187 1.807 1.00 96.50 196 HIS A CA 1
ATOM 1486 C C . HIS A 1 196 ? 6.576 -1.390 1.889 1.00 96.50 196 HIS A C 1
ATOM 1488 O O . HIS A 1 196 ? 6.578 -0.191 1.611 1.00 96.50 196 HIS A O 1
ATOM 1494 N N . SER A 1 197 ? 7.661 -2.024 2.329 1.00 93.25 197 SER A N 1
ATOM 1495 C CA . SER A 1 197 ? 8.883 -1.299 2.673 1.00 93.25 197 SER A CA 1
ATOM 1496 C C . SER A 1 197 ? 10.028 -1.495 1.682 1.00 93.25 197 SER A C 1
ATOM 1498 O O . SER A 1 197 ? 10.387 -2.622 1.351 1.00 93.25 197 SER A O 1
ATOM 1500 N N . GLY A 1 198 ? 10.662 -0.386 1.298 1.00 91.81 198 GLY A N 1
ATOM 1501 C CA . GLY A 1 198 ? 11.940 -0.343 0.591 1.00 91.81 198 GLY A CA 1
ATOM 1502 C C . GLY A 1 198 ? 13.174 -0.412 1.506 1.00 91.81 198 GLY A C 1
ATOM 1503 O O . GLY A 1 198 ? 14.279 -0.137 1.042 1.00 91.81 198 GLY A O 1
ATOM 1504 N N . GLY A 1 199 ? 13.012 -0.708 2.805 1.00 92.56 199 GLY A N 1
ATOM 1505 C CA . GLY A 1 199 ? 14.107 -0.860 3.774 1.00 92.56 199 GLY A CA 1
ATOM 1506 C C . GLY A 1 199 ? 13.640 -1.033 5.229 1.00 92.56 199 GLY A C 1
ATOM 1507 O O . GLY A 1 199 ? 12.545 -1.518 5.496 1.00 92.56 199 GLY A O 1
ATOM 1508 N N . VAL A 1 200 ? 14.453 -0.622 6.203 1.00 95.06 200 VAL A N 1
ATOM 1509 C CA . VAL A 1 200 ? 14.011 -0.571 7.612 1.00 95.06 200 VAL A CA 1
ATOM 1510 C C . VAL A 1 200 ? 13.074 0.622 7.815 1.00 95.06 200 VAL A C 1
ATOM 1512 O O . VAL A 1 200 ? 13.264 1.672 7.189 1.00 95.06 200 VAL A O 1
ATOM 1515 N N . ASN A 1 201 ? 12.062 0.455 8.674 1.00 96.44 201 ASN A N 1
ATOM 1516 C CA . ASN A 1 201 ? 11.173 1.534 9.088 1.00 96.44 201 ASN A CA 1
ATOM 1517 C C . ASN A 1 201 ? 11.103 1.713 10.602 1.00 96.44 201 ASN A C 1
ATOM 1519 O O . ASN A 1 201 ? 11.111 0.733 11.346 1.00 96.44 201 ASN A O 1
ATOM 1523 N N . THR A 1 202 ? 10.987 2.965 11.046 1.00 97.12 202 THR A N 1
ATOM 1524 C CA . THR A 1 202 ? 10.548 3.282 12.410 1.00 97.12 202 THR A CA 1
ATOM 1525 C C . THR A 1 202 ? 9.041 3.063 12.530 1.00 97.12 202 THR A C 1
ATOM 1527 O O . THR A 1 202 ? 8.285 3.324 11.598 1.00 97.12 202 THR A O 1
ATOM 1530 N N . MET A 1 203 ? 8.602 2.582 13.692 1.00 97.31 203 MET A N 1
ATOM 1531 C CA . MET A 1 203 ? 7.190 2.349 14.008 1.00 97.31 203 MET A CA 1
ATOM 1532 C C . MET A 1 203 ? 6.875 2.983 15.372 1.00 97.31 203 MET A C 1
ATOM 1534 O O . MET A 1 203 ? 6.697 2.261 16.348 1.00 97.31 203 MET A O 1
ATOM 1538 N N . PRO A 1 204 ? 6.864 4.325 15.491 1.00 97.19 204 PRO A N 1
ATOM 1539 C CA . PRO A 1 204 ? 6.649 5.008 16.777 1.00 97.19 204 PRO A CA 1
ATOM 1540 C C . PRO A 1 204 ? 5.277 4.706 17.405 1.00 97.19 204 PRO A C 1
ATOM 1542 O O . PRO A 1 204 ? 5.123 4.763 18.618 1.00 97.19 204 PRO A O 1
ATOM 1545 N N . TRP A 1 205 ? 4.305 4.303 16.585 1.00 96.25 205 TRP A N 1
ATOM 1546 C CA . TRP A 1 205 ? 2.978 3.850 16.999 1.00 96.25 205 TRP A CA 1
ATOM 1547 C C . TRP A 1 205 ? 2.946 2.390 17.492 1.00 96.25 205 TRP A C 1
ATOM 1549 O O . TRP A 1 205 ? 1.882 1.911 17.874 1.00 96.25 205 TRP A O 1
ATOM 1559 N N . ALA A 1 206 ? 4.064 1.649 17.470 1.00 96.12 206 ALA A N 1
ATOM 1560 C CA . ALA A 1 206 ? 4.081 0.203 17.723 1.00 96.12 206 ALA A CA 1
ATOM 1561 C C . ALA A 1 206 ? 3.551 -0.199 19.106 1.00 96.12 206 ALA A C 1
ATOM 1563 O O . ALA A 1 206 ? 3.017 -1.300 19.237 1.00 96.12 206 ALA A O 1
ATOM 1564 N N . ASP A 1 207 ? 3.660 0.675 20.107 1.00 95.62 207 ASP A N 1
ATOM 1565 C CA . ASP A 1 207 ? 3.167 0.439 21.470 1.00 95.62 207 ASP A CA 1
ATOM 1566 C C . ASP A 1 207 ? 1.749 0.983 21.708 1.00 95.62 207 ASP A C 1
ATOM 1568 O O . ASP A 1 207 ? 1.224 0.865 22.812 1.00 95.62 207 ASP A O 1
ATOM 1572 N N . ASN A 1 208 ? 1.091 1.522 20.674 1.00 94.94 208 ASN A N 1
ATOM 1573 C CA . ASN A 1 208 ? -0.333 1.834 20.740 1.00 94.94 208 ASN A CA 1
ATOM 1574 C C . ASN A 1 208 ? -1.137 0.545 21.014 1.00 94.94 208 ASN A C 1
ATOM 1576 O O . ASN A 1 208 ? -0.825 -0.535 20.489 1.00 94.94 208 ASN A O 1
ATOM 1580 N N . GLU A 1 209 ? -2.140 0.659 21.885 1.00 91.75 209 GLU A N 1
ATOM 1581 C CA . GLU A 1 209 ? -3.013 -0.448 22.286 1.00 91.75 209 GLU A CA 1
ATOM 1582 C C . GLU A 1 209 ? -4.046 -0.807 21.205 1.00 91.75 209 GLU A C 1
ATOM 1584 O O . GLU A 1 209 ? -4.508 -1.950 21.181 1.00 91.75 209 GLU A O 1
ATOM 1589 N N . ASN A 1 210 ? -4.372 0.147 20.321 1.00 86.19 210 ASN A N 1
ATOM 1590 C CA . ASN A 1 210 ? -5.403 0.045 19.284 1.00 86.19 210 ASN A CA 1
ATOM 1591 C C . ASN A 1 210 ? -4.848 -0.225 17.887 1.00 86.19 210 ASN A C 1
ATOM 1593 O O . ASN A 1 210 ? -3.781 0.322 17.526 1.00 86.19 210 ASN A O 1
#

Secondary structure (DSSP, 8-state):
----PPPPPTT--HHHHHHTT--TTSPPPPP---TTHHHHHHHHHHHH------GGG-PSP---SEEEEESTTSSPPTT-S-----TT-S---SSS--SS-BSTT----S----HHHHHHHHHHHTT-EEEEE--HHHHHTT--TT--SPPSEEEEEEE---BTTB--S-SSPTTTHHHHHHHHHTT-SSEEEEEE-SS----TTTT---

InterPro domains:
  IPR002772 Glycoside hydrolase family 3 C-terminal domain [PF01915] (49-208)
  IPR036881 Glycoside hydrolase family 3 C-terminal domain superfamily [G3DSA:3.40.50.1700] (34-210)
  IPR036881 Glycoside hydrolase family 3 C-terminal domain superfamily [SSF52279] (50-207)
  IPR050288 Cellulose-degrading glycosyl hydrolase 3 [PTHR42715] (28-208)

Organism: Verticillium longisporum (NCBI:txid100787)